Protein AF-A0A3D0I9W6-F1 (afdb_monomer_lite)

Sequence (285 aa):
MENNAANVRLALGDTAGAIALYEHALGLEPSAAVLFNLSHAQGAAIHPDLQEATLIRAQALDAELVGELTELQSGARFGLVVDLPIPVALLRERLAASDAGEAVAADLRAKLAPGRLGQGPLRFPIALGAVAILAVLLAGRGTPTHWCPSCGARRCPRCDGNVGERSTCEACTRLLKRPETADPSLRAARIAELRSREKWRERGARVVGALVPGAAGLLARRPACGLLGAIVLCAALIAAGVGRDAIPDPLAVGAAGRLVLSIAAVVLFLAHAGVSTWALSQRRD

Secondary structure (DSSP, 8-state):
-HHHHHHHHHHTT-HHHHHHHHHHHHHHS--HHHHHHHHHHHHHTT-HHHHHHHHHHHHHH-HHHHHHHHHHHHT-SS--PPPPPPPHHHHHHHHHHSHHHHHHHHHHHHHHSTGGGTTSTTHHHHHHHHHHHHHHHHTTSS---EE-TTT--EE-TTTS---SSTTS-HHHHHHHH-GGGS-HHHHHHHHHHHHHHHHHHHHHHHHHHHHSTTHHHHHTT-HHHHHHHHHHHHHHHHHTTTTTTTS--GGGGHHHHHHHHHHHHHHHHHHHHHHHHHHHHTT--

Radius of gyration: 33.32 Å; chains: 1; bounding box: 74×41×90 Å

Foldseek 3Di:
DLQVVLVVCVVVVVLVSSLVSLVVVCVVPNALLSLQLNLLSCVSVVNPVSSVVSNVVSCVVPVPVSVVVVVVVVPDPDPDRDDDDDPVVVVVVPLVVDPVNVVVQLVVLCVVPNDPQSNDPVSVVVVVVVVVVVCVVCVPVDDDFAAQLQPRDTDDCVPQDPPPDPHHGPVVCCLPVVVVVDDPVVSVVSNVVSVVVNVVVLVVLLVCLLPPQLSLCVVLVNSVLSVVLNVLLVLLCVLQCVPVVPDDHLVVVPPVSNVVSPVSSVVSSVVSNVSSVVSSVSSVD

Structure (mmCIF, N/CA/C/O backbone):
data_AF-A0A3D0I9W6-F1
#
_entry.id   AF-A0A3D0I9W6-F1
#
loop_
_atom_site.group_PDB
_atom_site.id
_atom_site.type_symbol
_atom_site.label_atom_id
_atom_site.label_alt_id
_atom_site.label_comp_id
_atom_site.label_asym_id
_atom_site.label_entity_id
_atom_site.label_seq_id
_atom_site.pdbx_PDB_ins_code
_atom_site.Cartn_x
_atom_site.Cartn_y
_atom_site.Cartn_z
_atom_site.occupancy
_atom_site.B_iso_or_equiv
_atom_site.auth_seq_id
_atom_site.auth_comp_id
_atom_site.auth_asym_id
_atom_site.auth_atom_id
_atom_site.pdbx_PDB_model_num
ATOM 1 N N . MET A 1 1 ? -11.169 -2.079 26.529 1.00 77.38 1 MET A N 1
ATOM 2 C CA . MET A 1 1 ? -11.769 -3.237 25.812 1.00 77.38 1 MET A CA 1
ATOM 3 C C . MET A 1 1 ? -13.046 -3.743 26.462 1.00 77.38 1 MET A C 1
ATOM 5 O O . MET A 1 1 ? -13.856 -4.345 25.770 1.00 77.38 1 MET A O 1
ATOM 9 N N . GLU A 1 2 ? -13.232 -3.518 27.760 1.00 91.50 2 GLU A N 1
ATOM 10 C CA . GLU A 1 2 ? -14.378 -4.050 28.500 1.00 91.50 2 GLU A CA 1
ATOM 11 C C . GLU A 1 2 ? -15.711 -3.446 28.069 1.00 91.50 2 GLU A C 1
ATOM 13 O O . GLU A 1 2 ? -16.679 -4.188 28.013 1.00 91.50 2 GLU A O 1
ATOM 18 N N . ASN A 1 3 ? -15.746 -2.181 27.627 1.00 94.31 3 ASN A N 1
ATOM 19 C CA . ASN A 1 3 ? -16.947 -1.578 27.036 1.00 94.31 3 ASN A CA 1
ATOM 20 C C . ASN A 1 3 ? -17.537 -2.426 25.897 1.00 94.31 3 ASN A C 1
ATOM 22 O O . ASN A 1 3 ? -18.699 -2.799 25.943 1.00 94.31 3 ASN A O 1
ATOM 26 N N . ASN A 1 4 ? -16.735 -2.795 24.894 1.00 94.38 4 ASN A N 1
ATOM 27 C CA . ASN A 1 4 ? -17.265 -3.542 23.746 1.00 94.38 4 ASN A CA 1
ATOM 28 C C . ASN A 1 4 ? -17.614 -4.988 24.142 1.00 94.38 4 ASN A C 1
ATOM 30 O O . ASN A 1 4 ? -18.557 -5.565 23.614 1.00 94.38 4 ASN A O 1
ATOM 34 N N . ALA A 1 5 ? -16.893 -5.574 25.105 1.00 94.56 5 ALA A N 1
ATOM 35 C CA . ALA A 1 5 ? -17.267 -6.871 25.669 1.00 94.56 5 ALA A CA 1
ATOM 36 C C . ALA A 1 5 ? -18.601 -6.799 26.441 1.00 94.56 5 ALA A C 1
ATOM 38 O O . ALA A 1 5 ? -19.410 -7.720 26.348 1.00 94.56 5 ALA A O 1
ATOM 39 N N . ALA A 1 6 ? -18.852 -5.699 27.156 1.00 96.69 6 ALA A N 1
ATOM 40 C CA . ALA A 1 6 ? -20.112 -5.416 27.830 1.00 96.69 6 ALA A CA 1
ATOM 41 C C . ALA A 1 6 ? -21.254 -5.212 26.826 1.00 96.69 6 ALA A C 1
ATOM 43 O O . ALA A 1 6 ? -22.309 -5.815 27.002 1.00 96.69 6 ALA A O 1
ATOM 44 N N . ASN A 1 7 ? -21.015 -4.479 25.728 1.00 95.56 7 ASN A N 1
ATOM 45 C CA . ASN A 1 7 ? -21.974 -4.325 24.626 1.00 95.56 7 ASN A CA 1
ATOM 46 C C . ASN A 1 7 ? -22.428 -5.697 24.095 1.00 95.56 7 ASN A C 1
ATOM 48 O O . ASN A 1 7 ? -23.622 -5.942 23.936 1.00 95.56 7 ASN A O 1
ATOM 52 N N . VAL A 1 8 ? -21.482 -6.623 23.882 1.00 94.31 8 VAL A N 1
ATOM 53 C CA . VAL A 1 8 ? -21.785 -7.998 23.447 1.00 94.31 8 VAL A CA 1
ATOM 54 C C . VAL A 1 8 ? -22.609 -8.752 24.493 1.00 94.31 8 VAL A C 1
ATOM 56 O O . VAL A 1 8 ? -23.585 -9.404 24.134 1.00 94.31 8 VAL A O 1
ATOM 59 N N . ARG A 1 9 ? -22.264 -8.663 25.784 1.00 96.62 9 ARG A N 1
ATOM 60 C CA . ARG A 1 9 ? -23.049 -9.311 26.853 1.00 96.62 9 ARG A CA 1
ATOM 61 C C . ARG A 1 9 ? -24.470 -8.770 26.942 1.00 96.62 9 ARG A C 1
ATOM 63 O O . ARG A 1 9 ? -25.404 -9.560 27.043 1.00 96.62 9 ARG A O 1
ATOM 70 N N . LEU A 1 10 ? -24.632 -7.453 26.833 1.00 95.75 10 LEU A N 1
ATOM 71 C CA . LEU A 1 10 ? -25.940 -6.811 26.830 1.00 95.75 10 LEU A CA 1
ATOM 72 C C . LEU A 1 10 ? -26.782 -7.290 25.641 1.00 95.75 10 LEU A C 1
ATOM 74 O O . LEU A 1 10 ? -27.941 -7.651 25.822 1.00 95.75 10 LEU A O 1
ATOM 78 N N . ALA A 1 11 ? -26.184 -7.380 24.448 1.00 93.44 11 ALA A N 1
ATOM 79 C CA . ALA A 1 11 ? -26.846 -7.907 23.253 1.00 93.44 11 ALA A CA 1
ATOM 80 C C . ALA A 1 11 ? -27.248 -9.389 23.385 1.00 93.44 11 ALA A C 1
ATOM 82 O O . ALA A 1 11 ? -28.236 -9.815 22.789 1.00 93.44 11 ALA A O 1
ATOM 83 N N . LEU A 1 12 ? -26.512 -10.170 24.181 1.00 95.31 12 LEU A N 1
ATOM 84 C CA . LEU A 1 12 ? -26.844 -11.559 24.521 1.00 95.31 12 LEU A CA 1
ATOM 85 C C . LEU A 1 12 ? -27.875 -11.681 25.661 1.00 95.31 12 LEU A C 1
ATOM 87 O O . LEU A 1 12 ? -28.258 -12.797 26.008 1.00 95.31 12 LEU A O 1
ATOM 91 N N . GLY A 1 13 ? -28.321 -10.566 26.246 1.00 94.88 13 GLY A N 1
ATOM 92 C CA . GLY A 1 13 ? -29.265 -10.537 27.366 1.00 94.88 13 GLY A CA 1
ATOM 93 C C . GLY A 1 13 ? -28.637 -10.741 28.751 1.00 94.88 13 GLY A C 1
ATOM 94 O O . GLY A 1 13 ? -29.365 -10.750 29.740 1.00 94.88 13 GLY A O 1
ATOM 95 N N . ASP A 1 14 ? -27.309 -10.863 28.857 1.00 97.12 14 ASP A N 1
ATOM 96 C CA . ASP A 1 14 ? -26.584 -10.890 30.139 1.00 97.12 14 ASP A CA 1
ATOM 97 C C . ASP A 1 14 ? -26.393 -9.456 30.663 1.00 97.12 14 ASP A C 1
ATOM 99 O O . ASP A 1 14 ? -25.295 -8.892 30.641 1.00 97.12 14 ASP A O 1
ATOM 103 N N . THR A 1 15 ? -27.495 -8.835 31.095 1.00 97.06 15 THR A N 1
ATOM 104 C CA . THR A 1 15 ? -27.520 -7.449 31.595 1.00 97.06 15 THR A CA 1
ATOM 105 C C . THR A 1 15 ? -26.632 -7.269 32.826 1.00 97.06 15 THR A C 1
ATOM 107 O O . THR A 1 15 ? -25.876 -6.303 32.896 1.00 97.06 15 THR A O 1
ATOM 110 N N . ALA A 1 16 ? -26.657 -8.218 33.765 1.00 97.81 16 ALA A N 1
ATOM 111 C CA . ALA A 1 16 ? -25.835 -8.176 34.974 1.00 97.81 16 ALA A CA 1
ATOM 112 C C . ALA A 1 16 ? -24.334 -8.240 34.649 1.00 97.81 16 ALA A C 1
ATOM 114 O O . ALA A 1 16 ? -23.551 -7.436 35.160 1.00 97.81 16 ALA A O 1
ATOM 115 N N . GLY A 1 17 ? -23.924 -9.152 33.759 1.00 97.56 17 GLY A N 1
ATOM 116 C CA . GLY A 1 17 ? -22.539 -9.242 33.309 1.00 97.56 17 GLY A CA 1
ATOM 117 C C . GLY A 1 17 ? -22.086 -8.020 32.508 1.00 97.56 17 GLY A C 1
ATOM 118 O O . GLY A 1 17 ? -20.927 -7.621 32.614 1.00 97.56 17 GLY A O 1
ATOM 119 N N . ALA A 1 18 ? -22.984 -7.402 31.736 1.00 97.69 18 ALA A N 1
ATOM 120 C CA . ALA A 1 18 ? -22.700 -6.149 31.045 1.00 97.69 18 ALA A CA 1
ATOM 121 C C . ALA A 1 18 ? -22.473 -4.989 32.028 1.00 97.69 18 ALA A C 1
ATOM 123 O O . ALA A 1 18 ? -21.458 -4.304 31.918 1.00 97.69 18 ALA A O 1
ATOM 124 N N . ILE A 1 19 ? -23.359 -4.812 33.018 1.00 97.81 19 ILE A N 1
ATOM 125 C CA . ILE A 1 19 ? -23.230 -3.784 34.066 1.00 97.81 19 ILE A CA 1
ATOM 126 C C . ILE A 1 19 ? -21.882 -3.917 34.783 1.00 97.81 19 ILE A C 1
ATOM 128 O O . ILE A 1 19 ? -21.130 -2.947 34.832 1.00 97.81 19 ILE A O 1
ATOM 132 N N . ALA A 1 20 ? -21.526 -5.124 35.234 1.00 98.12 20 ALA A N 1
ATOM 133 C CA . ALA A 1 20 ? -20.259 -5.363 35.925 1.00 98.12 20 ALA A CA 1
ATOM 134 C C . ALA A 1 20 ? -19.032 -4.995 35.067 1.00 98.12 20 ALA A C 1
ATOM 136 O O . ALA A 1 20 ? -18.064 -4.422 35.568 1.00 98.12 20 ALA A O 1
ATOM 137 N N . LEU A 1 21 ? -19.062 -5.296 33.762 1.00 97.94 21 LEU A N 1
ATOM 138 C CA . LEU A 1 21 ? -17.979 -4.930 32.846 1.00 97.94 21 LEU A CA 1
ATOM 139 C C . LEU A 1 21 ? -17.911 -3.420 32.580 1.00 97.94 21 LEU A C 1
ATOM 141 O O . LEU A 1 21 ? -16.809 -2.885 32.481 1.00 97.94 21 LEU A O 1
ATOM 145 N N . TYR A 1 22 ? -19.046 -2.725 32.469 1.00 97.94 22 TYR A N 1
ATOM 146 C CA . TYR A 1 22 ? -19.047 -1.265 32.337 1.00 97.94 22 TYR A CA 1
ATOM 147 C C . TYR A 1 22 ? -18.531 -0.581 33.604 1.00 97.94 22 TYR A C 1
ATOM 149 O O . TYR A 1 22 ? -17.722 0.339 33.513 1.00 97.94 22 TYR A O 1
ATOM 157 N N . GLU A 1 23 ? -18.954 -1.035 34.784 1.00 97.94 23 GLU A N 1
ATOM 158 C CA . GLU A 1 23 ? -18.470 -0.516 36.065 1.00 97.94 23 GLU A CA 1
ATOM 159 C C . GLU A 1 23 ? -16.962 -0.724 36.218 1.00 97.94 23 GLU A C 1
ATOM 161 O O . GLU A 1 23 ? -16.249 0.201 36.608 1.00 97.94 23 GLU A O 1
ATOM 166 N N . HIS A 1 24 ? -16.457 -1.903 35.842 1.00 97.62 24 HIS A N 1
ATOM 167 C CA . HIS A 1 24 ? -15.022 -2.163 35.840 1.00 97.62 24 HIS A CA 1
ATOM 168 C C . HIS A 1 24 ? -14.282 -1.254 34.846 1.00 97.62 24 HIS A C 1
ATOM 170 O O . HIS A 1 24 ? -13.279 -0.640 35.213 1.00 97.62 24 HIS A O 1
ATOM 176 N N . ALA A 1 25 ? -14.818 -1.068 33.633 1.00 96.75 25 ALA A N 1
ATOM 177 C CA . ALA A 1 25 ? -14.244 -0.157 32.645 1.00 96.75 25 ALA A CA 1
ATOM 178 C C . ALA A 1 25 ? -14.153 1.286 33.174 1.00 96.75 25 ALA A C 1
ATOM 180 O O . ALA A 1 25 ? -13.132 1.946 32.983 1.00 96.75 25 ALA A O 1
ATOM 181 N N . LEU A 1 26 ? -15.183 1.753 33.888 1.00 97.19 26 LEU A N 1
ATOM 182 C CA . LEU A 1 26 ? -15.206 3.068 34.539 1.00 97.19 26 LEU A CA 1
ATOM 183 C C . LEU A 1 26 ? -14.246 3.176 35.728 1.00 97.19 26 LEU A C 1
ATOM 185 O O . LEU A 1 26 ? -13.808 4.279 36.054 1.00 97.19 26 LEU A O 1
ATOM 189 N N . GLY A 1 27 ? -13.920 2.054 36.374 1.00 97.12 27 GLY A N 1
ATOM 190 C CA . GLY A 1 27 ? -12.878 1.977 37.396 1.00 97.12 27 GLY A CA 1
ATOM 191 C C . GLY A 1 27 ? -11.466 2.151 36.829 1.00 97.12 27 GLY A C 1
ATOM 192 O O . GLY A 1 27 ? -10.577 2.605 37.548 1.00 97.12 27 GLY A O 1
ATOM 193 N N . LEU A 1 28 ? -11.263 1.826 35.548 1.00 95.38 28 LEU A N 1
ATOM 194 C CA . LEU A 1 28 ? -9.994 2.034 34.846 1.00 95.38 28 LEU A CA 1
ATOM 195 C C . LEU A 1 28 ? -9.865 3.465 34.318 1.00 95.38 28 LEU A C 1
ATOM 197 O O . LEU A 1 28 ? -8.838 4.107 34.525 1.00 95.38 28 LEU A O 1
ATOM 201 N N . GLU A 1 29 ? -10.896 3.958 33.630 1.00 95.25 29 GLU A N 1
ATOM 202 C CA . GLU A 1 29 ? -10.906 5.295 33.040 1.00 95.25 29 GLU A CA 1
ATOM 203 C C . GLU A 1 29 ? -12.338 5.859 33.004 1.00 95.25 29 GLU A C 1
ATOM 205 O O . GLU A 1 29 ? -13.230 5.247 32.405 1.00 95.25 29 GLU A O 1
ATOM 210 N N . PRO A 1 30 ? -12.594 7.034 33.609 1.00 97.00 30 PRO A N 1
ATOM 211 C CA . PRO A 1 30 ? -13.881 7.707 33.478 1.00 97.00 30 PRO A CA 1
ATOM 212 C C . PRO A 1 30 ? -14.183 8.053 32.013 1.00 97.00 30 PRO A C 1
ATOM 214 O O . PRO A 1 30 ? -13.386 8.712 31.352 1.00 97.00 30 PRO A O 1
ATOM 217 N N . SER A 1 31 ? -15.352 7.653 31.506 1.00 97.25 31 SER A N 1
ATOM 218 C CA . SER A 1 31 ? -15.751 7.903 30.115 1.00 97.25 31 SER A CA 1
ATOM 219 C C . SER A 1 31 ? -17.252 8.154 29.994 1.00 97.25 31 SER A C 1
ATOM 221 O O . SER A 1 31 ? -18.062 7.359 30.477 1.00 97.25 31 SER A O 1
ATOM 223 N N . ALA A 1 32 ? -17.630 9.243 29.316 1.00 97.56 32 ALA A N 1
ATOM 224 C CA . ALA A 1 32 ? -19.031 9.618 29.128 1.00 97.56 32 ALA A CA 1
ATOM 225 C C . ALA A 1 32 ? -19.774 8.592 28.259 1.00 97.56 32 ALA A C 1
ATOM 227 O O . ALA A 1 32 ? -20.887 8.201 28.595 1.00 97.56 32 ALA A O 1
ATOM 228 N N . ALA A 1 33 ? -19.122 8.066 27.216 1.00 96.81 33 ALA A N 1
ATOM 229 C CA . ALA A 1 33 ? -19.672 7.004 26.372 1.00 96.81 33 ALA A CA 1
ATOM 230 C C . ALA A 1 33 ? -19.926 5.700 27.152 1.00 96.81 33 ALA A C 1
ATOM 232 O O . ALA A 1 33 ? -20.948 5.046 26.956 1.00 96.81 33 ALA A O 1
ATOM 233 N N . VAL A 1 34 ? -19.027 5.331 28.075 1.00 97.62 34 VAL A N 1
ATOM 234 C CA . VAL A 1 34 ? -19.212 4.134 28.915 1.00 97.62 34 VAL A CA 1
ATOM 235 C C . VAL A 1 34 ? -20.336 4.347 29.935 1.00 97.62 34 VAL A C 1
ATOM 237 O O . VAL A 1 34 ? -21.145 3.446 30.132 1.00 97.62 34 VAL A O 1
ATOM 240 N N . LEU A 1 35 ? -20.438 5.536 30.545 1.00 98.00 35 LEU A N 1
ATOM 241 C CA . LEU A 1 35 ? -21.561 5.889 31.427 1.00 98.00 35 LEU A CA 1
ATOM 242 C C . LEU A 1 35 ? -22.899 5.883 30.673 1.00 98.00 35 LEU A C 1
ATOM 244 O O . LEU A 1 35 ? -23.887 5.362 31.185 1.00 98.00 35 LEU A O 1
ATOM 248 N N . PHE A 1 36 ? -22.927 6.400 29.443 1.00 97.44 36 PHE A N 1
ATOM 249 C CA . PHE A 1 36 ? -24.098 6.343 28.570 1.00 97.44 36 PHE A CA 1
ATOM 250 C C . PHE A 1 36 ? -24.538 4.890 28.330 1.00 97.44 36 PHE A C 1
ATOM 252 O O . PHE A 1 36 ? -25.686 4.536 28.607 1.00 97.44 36 PHE A O 1
ATOM 259 N N . ASN A 1 37 ? -23.610 4.012 27.938 1.00 97.38 37 ASN A N 1
ATOM 260 C CA . ASN A 1 37 ? -23.887 2.584 27.752 1.00 97.38 37 ASN A CA 1
ATOM 261 C C . ASN A 1 37 ? -24.350 1.889 29.044 1.00 97.38 37 ASN A C 1
ATOM 263 O O . ASN A 1 37 ? -25.296 1.099 29.016 1.00 97.38 37 ASN A O 1
ATOM 267 N N . LEU A 1 38 ? -23.729 2.207 30.184 1.00 97.69 38 LEU A N 1
ATOM 268 C CA . LEU A 1 38 ? -24.128 1.683 31.490 1.00 97.69 38 LEU A CA 1
ATOM 269 C C . LEU A 1 38 ? -25.562 2.092 31.849 1.00 97.69 38 LEU A C 1
ATOM 271 O O . LEU A 1 38 ? -26.330 1.247 32.305 1.00 97.69 38 LEU A O 1
ATOM 275 N N . SER A 1 39 ? -25.947 3.349 31.599 1.00 97.12 39 SER A N 1
ATOM 276 C CA . SER A 1 39 ? -27.315 3.819 31.852 1.00 97.12 39 SER A CA 1
ATOM 277 C C . SER A 1 39 ? -28.344 3.005 31.055 1.00 97.12 39 SER A C 1
ATOM 279 O O . SER A 1 39 ? -29.378 2.604 31.590 1.00 97.12 39 SER A O 1
ATOM 281 N N . HIS A 1 40 ? -28.023 2.643 29.808 1.00 95.44 40 HIS A N 1
ATOM 282 C CA . HIS A 1 40 ? -28.868 1.766 28.998 1.00 95.44 40 HIS A CA 1
ATOM 283 C C . HIS A 1 40 ? -28.922 0.335 29.527 1.00 95.44 40 HIS A C 1
ATOM 285 O O . HIS A 1 40 ? -30.000 -0.260 29.554 1.00 95.44 40 HIS A O 1
ATOM 291 N N . ALA A 1 41 ? -27.796 -0.214 29.985 1.00 96.56 41 ALA A N 1
ATOM 292 C CA . ALA A 1 41 ? -27.764 -1.541 30.593 1.00 96.56 41 ALA A CA 1
ATOM 293 C C . ALA A 1 41 ? -28.616 -1.602 31.876 1.00 96.56 41 ALA A C 1
ATOM 295 O O . ALA A 1 41 ? -29.354 -2.563 32.088 1.00 96.56 41 ALA A O 1
ATOM 296 N N . GLN A 1 42 ? -28.569 -0.551 32.700 1.00 96.75 42 GLN A N 1
ATOM 297 C CA . GLN A 1 42 ? -29.395 -0.403 33.904 1.00 96.75 42 GLN A CA 1
ATOM 298 C C . GLN A 1 42 ? -30.882 -0.233 33.570 1.00 96.75 42 GLN A C 1
ATOM 300 O O . GLN A 1 42 ? -31.728 -0.836 34.232 1.00 96.75 42 GLN A O 1
ATOM 305 N N . GLY A 1 43 ? -31.209 0.509 32.509 1.00 95.00 43 GLY A N 1
ATOM 306 C CA . GLY A 1 43 ? -32.575 0.597 31.990 1.00 95.00 43 GLY A CA 1
ATOM 307 C C . GLY A 1 43 ? -33.107 -0.759 31.520 1.00 95.00 43 GLY A C 1
ATOM 308 O O . GLY A 1 43 ? -34.225 -1.140 31.862 1.00 95.00 43 GLY A O 1
ATOM 309 N N . ALA A 1 44 ? -32.279 -1.543 30.821 1.00 94.00 44 ALA A N 1
ATOM 310 C CA . ALA A 1 44 ? -32.613 -2.911 30.420 1.00 94.00 44 ALA A CA 1
ATOM 311 C C . ALA A 1 44 ? -32.799 -3.859 31.622 1.00 94.00 44 ALA A C 1
ATOM 313 O O . ALA A 1 44 ? -33.587 -4.800 31.547 1.00 94.00 44 ALA A O 1
ATOM 314 N N . ALA A 1 45 ? -32.112 -3.598 32.737 1.00 96.12 45 ALA A N 1
ATOM 315 C CA . ALA A 1 45 ? -32.283 -4.303 34.007 1.00 96.12 45 ALA A CA 1
ATOM 316 C C . ALA A 1 45 ? -33.449 -3.768 34.871 1.00 96.12 45 ALA A C 1
ATOM 318 O O . ALA A 1 45 ? -33.679 -4.283 35.963 1.00 96.12 45 ALA A O 1
ATOM 319 N N . ILE A 1 46 ? -34.213 -2.778 34.384 1.00 95.62 46 ILE A N 1
ATOM 320 C CA . ILE A 1 46 ? -35.358 -2.165 35.081 1.00 95.62 46 ILE A CA 1
ATOM 321 C C . ILE A 1 46 ? -34.916 -1.492 36.399 1.00 95.62 46 ILE A C 1
ATOM 323 O O . ILE A 1 46 ? -35.557 -1.598 37.445 1.00 95.62 46 ILE A O 1
ATOM 327 N N . HIS A 1 47 ? -33.798 -0.763 36.344 1.00 95.62 47 HIS A N 1
ATOM 328 C CA . HIS A 1 47 ? -33.292 0.078 37.432 1.00 95.62 47 HIS A CA 1
ATOM 329 C C . HIS A 1 47 ? -33.366 1.571 37.050 1.00 95.62 47 HIS A C 1
ATOM 331 O O . HIS A 1 47 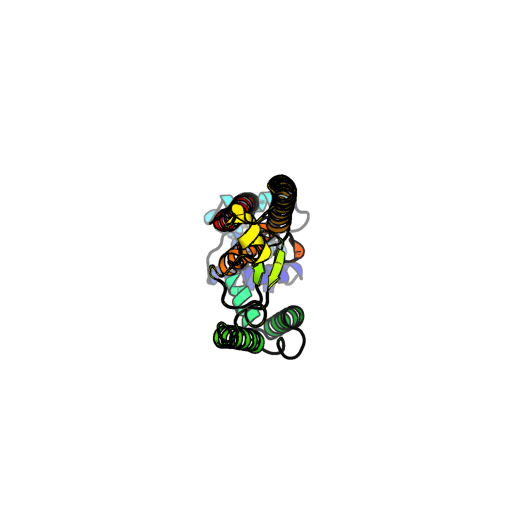? -32.325 2.181 36.792 1.00 95.62 47 HIS A O 1
ATOM 337 N N . PRO A 1 48 ? -34.573 2.174 36.990 1.00 95.00 48 PRO A N 1
ATOM 338 C CA . PRO A 1 48 ? -34.767 3.529 36.461 1.00 95.00 48 PRO A CA 1
ATOM 339 C C . PRO A 1 48 ? -34.011 4.604 37.255 1.00 95.00 48 PRO A C 1
ATOM 341 O O . PRO A 1 48 ? -33.408 5.487 36.651 1.00 95.00 48 PRO A O 1
ATOM 344 N N . ASP A 1 49 ? -33.955 4.483 38.586 1.00 97.44 49 ASP A N 1
ATOM 345 C CA . ASP A 1 49 ? -33.252 5.446 39.446 1.00 97.44 49 ASP A CA 1
ATOM 346 C C . ASP A 1 49 ? -31.741 5.470 39.157 1.00 97.44 49 ASP A C 1
ATOM 348 O O . ASP A 1 49 ? -31.115 6.529 39.086 1.00 97.44 49 ASP A O 1
ATOM 352 N N . LEU A 1 50 ? -31.144 4.286 38.954 1.00 97.38 50 LEU A N 1
ATOM 353 C CA . LEU A 1 50 ? -29.724 4.161 38.619 1.00 97.38 50 LEU A CA 1
ATOM 354 C C . LEU A 1 50 ? -29.448 4.651 37.199 1.00 97.38 50 LEU A C 1
ATOM 356 O O . LEU A 1 50 ? -28.449 5.336 36.983 1.00 97.38 50 LEU A O 1
ATOM 360 N N . GLN A 1 51 ? -30.338 4.335 36.255 1.00 96.69 51 GLN A N 1
ATOM 361 C CA . GLN A 1 51 ? -30.238 4.800 34.876 1.00 96.69 51 GLN A CA 1
ATOM 362 C C . GLN A 1 51 ? -30.197 6.332 34.812 1.00 96.69 51 GLN A C 1
ATOM 364 O O . GLN A 1 51 ? -29.290 6.884 34.188 1.00 96.69 51 GLN A O 1
ATOM 369 N N . GLU A 1 52 ? -31.141 7.018 35.461 1.00 97.12 52 GLU A N 1
ATOM 370 C CA . GLU A 1 52 ? -31.205 8.484 35.464 1.00 97.12 52 GLU A CA 1
ATOM 371 C C . GLU A 1 52 ? -29.954 9.094 36.108 1.00 97.12 52 GLU A C 1
ATOM 373 O O . GLU A 1 52 ? -29.292 9.941 35.503 1.00 97.12 52 GLU A O 1
ATOM 378 N N . ALA A 1 53 ? -29.559 8.603 37.288 1.00 98.12 53 ALA A N 1
ATOM 379 C CA . ALA A 1 53 ? -28.358 9.072 37.975 1.00 98.12 53 ALA A CA 1
ATOM 380 C C . ALA A 1 53 ? -27.082 8.876 37.133 1.00 98.12 53 ALA A C 1
ATOM 382 O O . ALA A 1 53 ? -26.216 9.756 37.079 1.00 98.12 53 ALA A O 1
ATOM 383 N N . THR A 1 54 ? -26.962 7.738 36.447 1.00 98.12 54 THR A N 1
ATOM 384 C CA . THR A 1 54 ? -25.812 7.431 35.589 1.00 98.12 54 THR A CA 1
ATOM 385 C C . THR A 1 54 ? -25.795 8.306 34.338 1.00 98.12 54 THR A C 1
ATOM 387 O O . THR A 1 54 ? -24.727 8.783 33.951 1.00 98.12 54 THR A O 1
ATOM 390 N N . LEU A 1 55 ? -26.955 8.582 33.737 1.00 97.62 55 LEU A N 1
ATOM 391 C CA . LEU A 1 55 ? -27.059 9.463 32.574 1.00 97.62 55 LEU A CA 1
ATOM 392 C C . LEU A 1 55 ? -26.708 10.914 32.930 1.00 97.62 55 LEU A C 1
ATOM 394 O O . LEU A 1 55 ? -25.943 11.546 32.204 1.00 97.62 55 LEU A O 1
ATOM 398 N N . ILE A 1 56 ? -27.169 11.414 34.082 1.00 98.38 56 ILE A N 1
ATOM 399 C CA . ILE A 1 56 ? -26.765 12.730 34.609 1.00 98.38 56 ILE A CA 1
ATOM 400 C C . ILE A 1 56 ? -25.242 12.786 34.777 1.00 98.38 56 ILE A C 1
ATOM 402 O O . ILE A 1 56 ? -24.600 13.763 34.393 1.00 98.38 56 ILE A O 1
ATOM 406 N N . ARG A 1 57 ? -24.634 11.717 35.305 1.00 98.31 57 ARG A N 1
ATOM 407 C CA . ARG A 1 57 ? -23.176 11.626 35.451 1.00 98.31 57 ARG A CA 1
ATOM 408 C C . ARG A 1 57 ? -22.454 11.595 34.100 1.00 98.31 57 ARG A C 1
ATOM 410 O O . ARG A 1 57 ? -21.378 12.178 33.992 1.00 98.31 57 ARG A O 1
ATOM 417 N N . ALA A 1 58 ? -23.027 10.947 33.084 1.00 98.06 58 ALA A N 1
ATOM 418 C CA . ALA A 1 58 ? -22.493 10.958 31.722 1.00 98.06 58 ALA A CA 1
ATOM 419 C C . ALA A 1 58 ? -22.499 12.380 31.140 1.00 98.06 58 ALA A C 1
ATOM 421 O O . ALA A 1 58 ? -21.471 12.849 30.660 1.00 98.06 58 ALA A O 1
ATOM 422 N N . GLN A 1 59 ? -23.628 13.086 31.258 1.00 98.25 59 GLN A N 1
ATOM 423 C CA . GLN A 1 59 ? -23.789 14.465 30.784 1.00 98.25 59 GLN A CA 1
ATOM 424 C C . GLN A 1 59 ? -22.864 15.444 31.513 1.00 98.25 59 GLN A C 1
ATOM 426 O O . GLN A 1 59 ? -22.326 16.360 30.900 1.00 98.25 59 GLN A O 1
ATOM 431 N N . ALA A 1 60 ? -22.646 15.247 32.815 1.00 98.31 60 ALA A N 1
ATOM 432 C CA . ALA A 1 60 ? -21.713 16.064 33.586 1.00 98.31 60 ALA A CA 1
ATOM 433 C C . ALA A 1 60 ? -20.255 15.908 33.117 1.00 98.31 60 ALA A C 1
ATOM 435 O O . ALA A 1 60 ? -19.455 16.821 33.317 1.00 98.31 60 ALA A O 1
ATOM 436 N N . LEU A 1 61 ? -19.907 14.761 32.524 1.00 98.19 61 LEU A N 1
ATOM 437 C CA . LEU A 1 61 ? -18.574 14.503 31.987 1.00 98.19 61 LEU A CA 1
ATOM 438 C C . LEU A 1 61 ? -18.423 15.038 30.555 1.00 98.19 61 LEU A C 1
ATOM 440 O O . LEU A 1 61 ? -17.400 15.646 30.256 1.00 98.19 61 LEU A O 1
ATOM 444 N N . ASP A 1 62 ? -19.426 14.824 29.697 1.00 98.19 62 ASP A N 1
ATOM 445 C CA . ASP A 1 62 ? -19.461 15.335 28.320 1.00 98.19 62 ASP A CA 1
ATOM 446 C C . ASP A 1 62 ? -20.910 15.424 27.797 1.00 98.19 62 ASP A C 1
ATOM 448 O O . ASP A 1 62 ? -21.484 14.454 27.292 1.00 98.19 62 ASP A O 1
ATOM 452 N N . ALA A 1 63 ? -21.534 16.593 27.958 1.00 98.00 63 ALA A N 1
ATOM 453 C CA . ALA A 1 63 ? -22.924 16.814 27.564 1.00 98.00 63 ALA A CA 1
ATOM 454 C C . ALA A 1 63 ? -23.124 16.818 26.040 1.00 98.00 63 ALA A C 1
ATOM 456 O O . ALA A 1 63 ? -24.179 16.390 25.572 1.00 98.00 63 ALA A O 1
ATOM 457 N N . GLU A 1 64 ? -22.131 17.294 25.283 1.00 97.88 64 GLU A N 1
ATOM 458 C CA . GLU A 1 64 ? -22.193 17.376 23.820 1.00 97.88 64 GLU A CA 1
ATOM 459 C C . GLU A 1 64 ? -22.207 15.968 23.223 1.00 97.88 64 GLU A C 1
ATOM 461 O O . GLU A 1 64 ? -23.151 15.615 22.515 1.00 97.88 64 GLU A O 1
ATOM 466 N N . LEU A 1 65 ? -21.253 15.118 23.624 1.00 96.12 65 LEU A N 1
ATOM 467 C CA . LEU A 1 65 ? -21.200 13.725 23.185 1.00 96.12 65 LEU A CA 1
ATOM 468 C C . LEU A 1 65 ? -22.479 12.958 23.546 1.00 96.12 65 LEU A C 1
ATOM 470 O O . LEU A 1 65 ? -23.027 12.242 22.713 1.00 96.12 65 LEU A O 1
ATOM 474 N N . VAL A 1 66 ? -22.985 13.092 24.778 1.00 96.75 66 VAL A N 1
ATOM 475 C CA . VAL A 1 66 ? -24.231 12.410 25.182 1.00 96.75 66 VAL A CA 1
ATOM 476 C C . VAL A 1 66 ? -25.426 12.891 24.352 1.00 96.75 66 VAL A C 1
ATOM 478 O O . VAL A 1 66 ? -26.290 12.080 24.008 1.00 96.75 66 VAL A O 1
ATOM 481 N N . GLY A 1 67 ? -25.469 14.178 23.997 1.00 95.44 67 GLY A N 1
ATOM 482 C CA . GLY A 1 67 ? -26.458 14.736 23.076 1.00 95.44 67 GLY A CA 1
ATOM 483 C C . GLY A 1 67 ? -26.411 14.055 21.708 1.00 95.44 67 GLY A C 1
ATOM 484 O O . GLY A 1 67 ? -27.418 13.494 21.276 1.00 95.44 67 GLY A O 1
ATOM 485 N N . GLU A 1 68 ? -25.232 14.008 21.081 1.00 94.25 68 GLU A N 1
ATOM 486 C CA . GLU A 1 68 ? -25.027 13.343 19.784 1.00 94.25 68 GLU A CA 1
ATOM 487 C C . GLU A 1 68 ? -25.445 11.863 19.818 1.00 94.25 68 GLU A C 1
ATOM 489 O O . GLU A 1 68 ? -26.146 11.374 18.929 1.00 94.25 68 GLU A O 1
ATOM 494 N N . LEU A 1 69 ? -25.060 11.137 20.872 1.00 93.50 69 LEU A N 1
ATOM 495 C CA . LEU A 1 69 ? -25.408 9.723 21.038 1.00 93.50 69 LEU A CA 1
ATOM 496 C C . LEU A 1 69 ? -26.916 9.505 21.217 1.00 93.50 69 LEU A C 1
ATOM 498 O O . LEU A 1 69 ? -27.474 8.545 20.679 1.00 93.50 69 LEU A O 1
ATOM 502 N N . THR A 1 70 ? -27.588 10.408 21.932 1.00 93.06 70 THR A N 1
ATOM 503 C CA . THR A 1 70 ? -29.045 10.370 22.125 1.00 93.06 70 THR A CA 1
ATOM 504 C C . THR A 1 70 ? -29.787 10.642 20.812 1.00 93.06 70 THR A C 1
ATOM 506 O O . THR A 1 70 ? -30.769 9.962 20.494 1.00 93.06 70 THR A O 1
ATOM 509 N N . GLU A 1 71 ? -29.307 11.589 20.003 1.00 92.06 71 GLU A N 1
ATOM 510 C CA . GLU A 1 71 ? -29.858 11.858 18.669 1.00 92.06 71 GLU A CA 1
ATOM 511 C C . GLU A 1 71 ? -29.714 10.642 17.745 1.00 92.06 71 GLU A C 1
ATOM 513 O O . GLU A 1 71 ? -30.685 10.229 17.104 1.00 92.06 71 GLU A O 1
ATOM 518 N N . LEU A 1 72 ? -28.536 10.007 17.733 1.00 88.50 72 LEU A N 1
ATOM 519 C CA . LEU A 1 72 ? -28.293 8.778 16.971 1.00 88.50 72 LEU A CA 1
ATOM 520 C C . LEU A 1 72 ? -29.219 7.635 17.411 1.00 88.50 72 LEU A C 1
ATOM 522 O O . LEU A 1 72 ? -29.738 6.895 16.571 1.00 88.50 72 LEU A O 1
ATOM 526 N N . GLN A 1 73 ? -29.466 7.503 18.716 1.00 87.31 73 GLN A N 1
ATOM 527 C CA . GLN A 1 73 ? -30.360 6.482 19.256 1.00 87.31 73 GLN A CA 1
ATOM 528 C C . GLN A 1 73 ? -31.828 6.731 18.897 1.00 87.31 73 GLN A C 1
ATOM 530 O O . GLN A 1 73 ? -32.553 5.777 18.628 1.00 87.31 73 GLN A O 1
ATOM 535 N N . SER A 1 74 ? -32.262 7.990 18.834 1.00 81.69 74 SER A N 1
ATOM 536 C CA . SER A 1 74 ? -33.647 8.356 18.504 1.00 81.69 74 SER A CA 1
ATOM 537 C C . SER A 1 74 ? -34.087 7.835 17.124 1.00 81.69 74 SER A C 1
ATOM 539 O O . SER A 1 74 ? -35.274 7.602 16.892 1.00 81.69 74 SER A O 1
ATOM 541 N N . GLY A 1 75 ? -33.136 7.608 16.209 1.00 78.31 75 GLY A N 1
ATOM 542 C CA . GLY A 1 75 ? -33.376 6.984 14.903 1.00 78.31 75 GLY A CA 1
ATOM 543 C C . GLY A 1 75 ? -33.301 5.450 14.888 1.00 78.31 75 GLY A C 1
ATOM 544 O O . GLY A 1 75 ? -33.733 4.825 13.915 1.00 78.31 75 GLY A O 1
ATOM 545 N N . ALA A 1 76 ? -32.767 4.819 15.935 1.00 75.56 76 ALA A N 1
ATOM 546 C CA . ALA A 1 76 ? -32.563 3.377 16.012 1.00 75.56 76 ALA A CA 1
ATOM 547 C C . ALA A 1 76 ? -33.742 2.680 16.714 1.00 75.56 76 ALA A C 1
ATOM 549 O O . ALA A 1 76 ? -34.169 3.057 17.799 1.00 75.56 76 ALA A O 1
ATOM 550 N N . ARG A 1 77 ? -34.266 1.599 16.118 1.00 61.66 77 ARG A N 1
ATOM 551 C CA . ARG A 1 77 ? -35.377 0.813 16.703 1.00 61.66 77 ARG A CA 1
ATOM 552 C C . ARG A 1 77 ? -34.974 -0.065 17.897 1.00 61.66 77 ARG A C 1
ATOM 554 O O . ARG A 1 77 ? -35.847 -0.659 18.520 1.00 61.66 77 ARG A O 1
ATOM 561 N N . PHE A 1 78 ? -33.683 -0.165 18.201 1.00 59.69 78 PHE A N 1
ATOM 562 C CA . PHE A 1 78 ? -33.146 -0.994 19.279 1.00 59.69 78 PHE A CA 1
ATOM 563 C C . PHE A 1 78 ? -32.117 -0.192 20.073 1.00 59.69 78 PHE A C 1
ATOM 565 O O . PHE A 1 78 ? -31.388 0.600 19.478 1.00 59.69 78 PHE A O 1
ATOM 572 N N . GLY A 1 79 ? -32.084 -0.402 21.396 1.00 66.44 79 GLY A N 1
ATOM 573 C CA . GLY A 1 79 ? -31.198 0.291 22.334 1.00 66.44 79 GLY A CA 1
ATOM 574 C C . GLY A 1 79 ? -29.747 0.241 21.869 1.00 66.44 79 GLY A C 1
ATOM 575 O O . GLY A 1 79 ? -29.078 -0.782 21.996 1.00 66.44 79 GLY A O 1
ATOM 576 N N . LEU A 1 80 ? -29.299 1.341 21.269 1.00 79.44 80 LEU A N 1
ATOM 577 C CA . LEU A 1 80 ? -27.966 1.457 20.708 1.00 79.44 80 LEU A CA 1
ATOM 578 C C . LEU A 1 80 ? -26.980 1.720 21.846 1.00 79.44 80 LEU A C 1
ATOM 580 O O . LEU A 1 80 ? -27.050 2.762 22.494 1.00 79.44 80 LEU A O 1
ATOM 584 N N . VAL A 1 81 ? -26.081 0.768 22.075 1.00 91.75 81 VAL A N 1
ATOM 585 C CA . VAL A 1 81 ? -24.840 1.000 22.816 1.00 91.75 81 VAL A CA 1
ATOM 586 C C . VAL A 1 81 ? -23.734 1.373 21.840 1.00 91.75 81 VAL A C 1
ATOM 588 O O . VAL A 1 81 ? -23.731 0.951 20.684 1.00 91.75 81 VAL A O 1
ATOM 591 N N . VAL A 1 82 ? -22.796 2.183 22.308 1.00 92.12 82 VAL A N 1
ATOM 592 C CA . VAL A 1 82 ? -21.707 2.726 21.500 1.00 92.12 82 VAL A CA 1
ATOM 593 C C . VAL A 1 82 ? -20.481 1.838 21.624 1.00 92.12 82 VAL A C 1
ATOM 595 O O . VAL A 1 82 ? -20.004 1.566 22.732 1.00 92.12 82 VAL A O 1
ATOM 598 N N . ASP A 1 83 ? -19.942 1.403 20.491 1.00 91.69 83 ASP A N 1
ATOM 599 C CA . ASP A 1 83 ? -18.646 0.738 20.448 1.00 91.69 83 ASP A CA 1
ATOM 600 C C . ASP A 1 83 ? -17.523 1.770 20.543 1.00 91.69 83 ASP A C 1
ATOM 602 O O . ASP A 1 83 ? -17.457 2.728 19.774 1.00 91.69 83 ASP A O 1
ATOM 606 N N . LEU A 1 84 ? -16.597 1.550 21.475 1.00 88.38 84 LEU A N 1
ATOM 607 C CA . LEU A 1 84 ? -15.378 2.341 21.550 1.00 88.38 84 LEU A CA 1
ATOM 608 C C . LEU A 1 84 ? -14.358 1.813 20.536 1.00 88.38 84 LEU A C 1
ATOM 610 O O . LEU A 1 84 ? -14.210 0.591 20.394 1.00 88.38 84 LEU A O 1
ATOM 614 N N . PRO A 1 85 ? -13.611 2.696 19.849 1.00 86.12 85 PRO A N 1
ATOM 615 C CA . PRO A 1 85 ? -12.597 2.268 18.900 1.00 86.12 85 PRO A CA 1
ATOM 616 C C . PRO A 1 85 ? -11.546 1.417 19.616 1.00 86.12 85 PRO A C 1
ATOM 618 O O . PRO A 1 85 ? -10.971 1.815 20.629 1.00 86.12 85 PRO A O 1
ATOM 621 N N . ILE A 1 86 ? -11.283 0.223 19.086 1.00 84.94 86 ILE A N 1
ATOM 622 C CA . ILE A 1 86 ? -10.217 -0.632 19.608 1.00 84.94 86 ILE A CA 1
ATOM 623 C C . ILE A 1 86 ? -8.889 -0.097 19.058 1.00 84.94 86 ILE A C 1
ATOM 625 O O . ILE A 1 86 ? -8.734 -0.035 17.834 1.00 84.94 86 ILE A O 1
ATOM 629 N N . PRO A 1 87 ? -7.909 0.259 19.911 1.00 83.12 87 PRO A N 1
ATOM 630 C CA . PRO A 1 87 ? -6.622 0.741 19.434 1.00 83.12 87 PRO A CA 1
ATOM 631 C C . PRO A 1 87 ? -5.970 -0.283 18.500 1.00 83.12 87 PRO A C 1
ATOM 633 O O . PRO A 1 87 ? -5.707 -1.425 18.885 1.00 83.12 87 PRO A O 1
ATOM 636 N N . VAL A 1 88 ? -5.667 0.136 17.269 1.00 82.25 88 VAL A N 1
ATOM 637 C CA . VAL A 1 88 ? -5.072 -0.738 16.241 1.00 82.25 88 VAL A CA 1
ATOM 638 C C . VAL A 1 88 ? -3.736 -1.326 16.705 1.00 82.25 88 VAL A C 1
ATOM 640 O O . VAL A 1 88 ? -3.398 -2.450 16.339 1.00 82.25 88 VAL A O 1
ATOM 643 N N . ALA A 1 89 ? -2.984 -0.596 17.533 1.00 82.19 89 ALA A N 1
ATOM 644 C CA . ALA A 1 89 ? -1.746 -1.087 18.135 1.00 82.19 89 ALA A CA 1
ATOM 645 C C . ALA A 1 89 ? -1.985 -2.349 18.978 1.00 82.19 89 ALA A C 1
ATOM 647 O O . ALA A 1 89 ? -1.304 -3.352 18.786 1.00 82.19 89 ALA A O 1
ATOM 648 N N . LEU A 1 90 ? -3.024 -2.342 19.814 1.00 83.75 90 LEU A N 1
ATOM 649 C CA . LEU A 1 90 ? -3.368 -3.475 20.665 1.00 83.75 90 LEU A CA 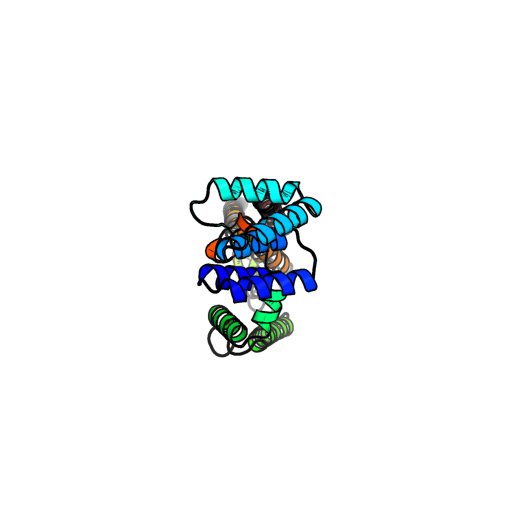1
ATOM 650 C C . LEU A 1 90 ? -3.872 -4.676 19.849 1.00 83.75 90 LEU A C 1
ATOM 652 O O . LEU A 1 90 ? -3.527 -5.818 20.149 1.00 83.75 90 LEU A O 1
ATOM 656 N N . LEU A 1 91 ? -4.639 -4.430 18.779 1.00 82.81 91 LEU A N 1
ATOM 657 C CA . LEU A 1 91 ? -5.015 -5.482 17.826 1.00 82.81 91 LEU A CA 1
ATOM 658 C C . LEU A 1 91 ? -3.782 -6.096 17.159 1.00 82.81 91 LEU A C 1
ATOM 660 O O . LEU A 1 91 ? -3.696 -7.314 17.039 1.00 82.81 91 LEU A O 1
ATOM 664 N N . ARG A 1 92 ? -2.818 -5.266 16.751 1.00 81.94 92 ARG A N 1
ATOM 665 C CA . ARG A 1 92 ? -1.576 -5.717 16.119 1.00 81.94 92 ARG A CA 1
ATOM 666 C C . ARG A 1 92 ? -0.730 -6.556 17.066 1.00 81.94 92 ARG A C 1
ATOM 668 O O . ARG A 1 92 ? -0.253 -7.603 16.651 1.00 81.94 92 ARG A O 1
ATOM 675 N N . GLU A 1 93 ? -0.561 -6.115 18.307 1.00 86.25 93 GLU A N 1
ATOM 676 C CA . GLU A 1 93 ? 0.187 -6.849 19.331 1.00 86.25 93 GLU A CA 1
ATOM 677 C C . GLU A 1 93 ? -0.462 -8.195 19.633 1.00 86.25 93 GLU A C 1
ATOM 679 O O . GLU A 1 93 ? 0.214 -9.220 19.615 1.00 86.25 93 GLU A O 1
ATOM 684 N N . ARG A 1 94 ? -1.786 -8.220 19.827 1.00 85.81 94 ARG A N 1
ATOM 685 C CA . ARG A 1 94 ? -2.515 -9.473 20.053 1.00 85.81 94 ARG A CA 1
ATOM 686 C C . ARG A 1 94 ? -2.451 -10.405 18.862 1.00 85.81 94 ARG A C 1
ATOM 688 O O . ARG A 1 94 ? -2.236 -11.595 19.053 1.00 85.81 94 ARG A O 1
ATOM 695 N N . LEU A 1 95 ? -2.619 -9.878 17.650 1.00 84.44 95 LEU A N 1
ATOM 696 C CA . LEU A 1 95 ? -2.511 -10.683 16.444 1.00 84.44 95 LEU A CA 1
ATOM 697 C C . LEU A 1 95 ? -1.098 -11.268 16.349 1.00 84.44 95 LEU A C 1
ATOM 699 O O . LEU A 1 95 ? -0.966 -12.481 16.265 1.00 84.44 95 LEU A O 1
ATOM 703 N N . ALA A 1 96 ? -0.058 -10.442 16.481 1.00 84.25 96 ALA A N 1
ATOM 704 C CA . ALA A 1 96 ? 1.337 -10.876 16.432 1.00 84.25 96 ALA A CA 1
ATOM 705 C C . ALA A 1 96 ? 1.711 -11.896 17.522 1.00 84.25 96 ALA A C 1
ATOM 707 O O . ALA A 1 96 ? 2.549 -12.757 17.276 1.00 84.25 96 ALA A O 1
ATOM 708 N N . ALA A 1 97 ? 1.100 -11.811 18.706 1.00 88.38 97 ALA A N 1
ATOM 709 C CA . ALA A 1 97 ? 1.329 -12.743 19.809 1.00 88.38 97 ALA A CA 1
ATOM 710 C C . ALA A 1 97 ? 0.466 -14.018 19.740 1.00 88.38 97 ALA A C 1
ATOM 712 O O . ALA A 1 97 ? 0.667 -14.928 20.540 1.00 88.38 97 ALA A O 1
ATOM 713 N N . SER A 1 98 ? -0.511 -14.085 18.832 1.00 91.12 98 SER A N 1
ATOM 714 C CA . SER A 1 98 ? -1.463 -15.198 18.742 1.00 91.12 98 SER A CA 1
ATOM 715 C C . SER A 1 98 ? -1.082 -16.218 17.669 1.00 91.12 98 SER A C 1
ATOM 717 O O . SER A 1 98 ? -0.611 -15.853 16.590 1.00 91.12 98 SER A O 1
ATOM 719 N N . ASP A 1 99 ? -1.421 -17.488 17.905 1.00 90.38 99 ASP A N 1
ATOM 720 C CA . ASP A 1 99 ? -1.309 -18.554 16.896 1.00 90.38 99 ASP A CA 1
ATOM 721 C C . ASP A 1 99 ? -2.120 -18.234 15.631 1.00 90.38 99 ASP A C 1
ATOM 723 O O . ASP A 1 99 ? -1.711 -18.547 14.512 1.00 90.38 99 ASP A O 1
ATOM 727 N N . ALA A 1 100 ? -3.257 -17.549 15.795 1.00 86.69 100 ALA A N 1
ATOM 728 C CA . ALA A 1 100 ? -4.080 -17.081 14.686 1.00 86.69 100 ALA A CA 1
ATOM 729 C C . ALA A 1 100 ? -3.326 -16.077 13.801 1.00 86.69 100 ALA A C 1
ATOM 731 O O . ALA A 1 100 ? -3.403 -16.152 12.574 1.00 86.69 100 ALA A O 1
ATOM 732 N N . GLY A 1 101 ? -2.565 -15.157 14.397 1.00 85.19 101 GLY A N 1
ATOM 733 C CA . GLY A 1 101 ? -1.754 -14.217 13.633 1.00 85.19 101 GLY A CA 1
ATOM 734 C C . GLY A 1 101 ? -0.577 -14.878 12.936 1.00 85.19 101 GLY A C 1
ATOM 735 O O . GLY A 1 101 ? -0.300 -14.527 11.791 1.00 85.19 101 GLY A O 1
ATOM 736 N N . GLU A 1 102 ? 0.063 -15.872 13.555 1.00 87.00 102 GLU A N 1
ATOM 737 C CA . GLU A 1 102 ? 1.104 -16.653 12.879 1.00 87.00 102 GLU A CA 1
ATOM 738 C C . GLU A 1 102 ? 0.529 -17.448 11.698 1.00 87.00 102 GLU A C 1
ATOM 740 O O . GLU A 1 102 ? 1.141 -17.481 10.630 1.00 87.00 102 GLU A O 1
ATOM 745 N N . ALA A 1 103 ? -0.680 -18.007 11.826 1.00 87.62 103 ALA A N 1
ATOM 746 C CA . ALA A 1 103 ? -1.370 -18.675 10.722 1.00 87.62 103 ALA A CA 1
ATOM 747 C C . ALA A 1 103 ? -1.678 -17.713 9.559 1.00 87.62 103 ALA A C 1
ATOM 749 O O . ALA A 1 103 ? -1.403 -18.032 8.400 1.00 87.62 103 ALA A O 1
ATOM 750 N N . VAL A 1 104 ? -2.179 -16.507 9.856 1.00 86.06 104 VAL A N 1
ATOM 751 C CA . VAL A 1 104 ? -2.416 -15.457 8.846 1.00 86.06 104 VAL A CA 1
ATOM 752 C C . VAL A 1 104 ? -1.102 -15.017 8.194 1.00 86.06 104 VAL A C 1
ATOM 754 O O . VAL A 1 104 ? -1.018 -14.896 6.970 1.00 86.06 104 VAL A O 1
ATOM 757 N N . ALA A 1 105 ? -0.048 -14.816 8.987 1.00 85.25 105 ALA A N 1
ATOM 758 C CA . ALA A 1 105 ? 1.271 -14.454 8.480 1.00 85.25 105 ALA A CA 1
ATOM 759 C C . ALA A 1 105 ? 1.861 -15.561 7.593 1.00 85.25 105 ALA A C 1
ATOM 761 O O . ALA A 1 105 ? 2.502 -15.262 6.584 1.00 85.25 105 ALA A O 1
ATOM 762 N N . ALA A 1 106 ? 1.649 -16.829 7.947 1.00 87.50 106 ALA A N 1
ATOM 763 C CA . ALA A 1 106 ? 2.083 -17.978 7.164 1.00 87.50 106 ALA A CA 1
ATOM 764 C C . ALA A 1 106 ? 1.346 -18.073 5.820 1.00 87.50 106 ALA A C 1
ATOM 766 O O . ALA A 1 106 ? 2.004 -18.278 4.799 1.00 87.50 106 ALA A O 1
ATOM 767 N N . ASP A 1 107 ? 0.028 -17.855 5.789 1.00 89.19 107 ASP A N 1
ATOM 768 C CA . ASP A 1 107 ? -0.758 -17.825 4.546 1.00 89.19 107 ASP A CA 1
ATOM 769 C C . ASP A 1 107 ? -0.299 -16.695 3.607 1.00 89.19 107 ASP A C 1
ATOM 771 O O . ASP A 1 107 ? -0.015 -16.921 2.426 1.00 89.19 107 ASP A O 1
ATOM 775 N N . LEU A 1 108 ? -0.115 -15.482 4.140 1.00 87.44 108 LEU A N 1
ATOM 776 C CA . LEU A 1 108 ? 0.403 -14.347 3.368 1.00 87.44 108 LEU A CA 1
ATOM 777 C C . LEU A 1 108 ? 1.811 -14.618 2.820 1.00 87.44 108 LEU A C 1
ATOM 779 O O . LEU A 1 108 ? 2.089 -14.350 1.646 1.00 87.44 108 LEU A O 1
ATOM 783 N N . ARG A 1 109 ? 2.700 -15.196 3.638 1.00 88.69 109 ARG A N 1
ATOM 784 C CA . ARG A 1 109 ? 4.042 -15.605 3.199 1.00 88.69 109 ARG A CA 1
ATOM 785 C C . ARG A 1 109 ? 3.989 -16.675 2.117 1.00 88.69 109 ARG A C 1
ATOM 787 O O . ARG A 1 109 ? 4.773 -16.599 1.176 1.00 88.69 109 ARG A O 1
ATOM 794 N N . ALA A 1 110 ? 3.084 -17.645 2.219 1.00 87.88 110 ALA A N 1
ATOM 795 C CA . ALA A 1 110 ? 2.931 -18.698 1.221 1.00 87.88 110 ALA A CA 1
ATOM 796 C C . ALA A 1 110 ? 2.469 -18.144 -0.136 1.00 87.88 110 ALA A C 1
ATOM 798 O O . ALA A 1 110 ? 2.940 -18.610 -1.174 1.00 87.88 110 ALA A O 1
ATOM 799 N N . LYS A 1 111 ? 1.612 -17.115 -0.134 1.00 89.75 111 LYS A N 1
ATOM 800 C CA . LYS A 1 111 ? 1.160 -16.418 -1.350 1.00 89.75 111 LYS A CA 1
ATOM 801 C C . LYS A 1 111 ? 2.268 -15.587 -2.002 1.00 89.75 111 LYS A C 1
ATOM 803 O O . LYS A 1 111 ? 2.405 -15.604 -3.221 1.00 89.75 111 LYS A O 1
ATOM 808 N N . LEU A 1 112 ? 3.070 -14.877 -1.204 1.00 85.81 112 LEU A N 1
ATOM 809 C CA . LEU A 1 112 ? 4.167 -14.035 -1.705 1.00 85.81 112 LEU A CA 1
ATOM 810 C C . LEU A 1 112 ? 5.406 -14.841 -2.120 1.00 85.81 112 LEU A C 1
ATOM 812 O O . LEU A 1 112 ? 6.097 -14.480 -3.071 1.00 85.81 112 LEU A O 1
ATOM 816 N N . ALA A 1 113 ? 5.704 -15.918 -1.397 1.00 90.94 113 ALA A N 1
ATOM 817 C CA . ALA A 1 113 ? 6.908 -16.719 -1.553 1.00 90.94 113 ALA A CA 1
ATOM 818 C C . ALA A 1 113 ? 6.558 -18.219 -1.494 1.00 90.94 113 ALA A C 1
ATOM 820 O O . ALA A 1 113 ? 6.785 -18.871 -0.469 1.00 90.94 113 ALA A O 1
ATOM 821 N N . PRO A 1 114 ? 6.009 -18.795 -2.578 1.00 89.38 114 PRO A N 1
ATOM 822 C CA . PRO A 1 114 ? 5.564 -20.182 -2.573 1.00 89.38 114 PRO A CA 1
ATOM 823 C C . PRO A 1 114 ? 6.711 -21.169 -2.302 1.00 89.38 114 PRO A C 1
ATOM 825 O O . PRO A 1 114 ? 7.881 -20.938 -2.623 1.00 89.38 114 PRO A O 1
ATOM 828 N N . GLY A 1 115 ? 6.367 -22.310 -1.703 1.00 92.12 115 GLY A N 1
ATOM 829 C CA . GLY A 1 115 ? 7.309 -23.387 -1.395 1.00 92.12 115 GLY A CA 1
ATOM 830 C C . GLY A 1 115 ? 8.159 -23.128 -0.145 1.00 92.12 115 GLY A C 1
ATOM 831 O O . GLY A 1 115 ? 7.680 -22.626 0.869 1.00 92.12 115 GLY A O 1
ATOM 832 N N . ARG A 1 116 ? 9.445 -23.512 -0.189 1.00 92.44 116 ARG A N 1
ATOM 833 C CA . ARG A 1 116 ? 10.346 -23.471 0.984 1.00 92.44 116 ARG A CA 1
ATOM 834 C C . ARG A 1 116 ? 10.643 -22.056 1.494 1.00 92.44 116 ARG A C 1
ATOM 836 O O . ARG A 1 116 ? 11.052 -21.923 2.649 1.00 92.44 116 ARG A O 1
ATOM 843 N N . LEU A 1 117 ? 10.452 -21.035 0.654 1.00 90.12 117 LEU A N 1
ATOM 844 C CA . LEU A 1 117 ? 10.730 -19.633 0.977 1.00 90.12 117 LEU A CA 1
ATOM 845 C C . LEU A 1 117 ? 9.686 -19.029 1.930 1.00 90.12 117 LEU A C 1
ATOM 847 O O . LEU A 1 117 ? 10.066 -18.270 2.816 1.00 90.12 117 LEU A O 1
ATOM 851 N N . GLY A 1 118 ? 8.409 -19.402 1.802 1.00 89.31 118 GLY A N 1
ATOM 852 C CA . GLY A 1 118 ? 7.314 -18.895 2.642 1.00 89.31 118 GLY A CA 1
ATOM 853 C C . GLY A 1 118 ? 7.160 -19.608 3.988 1.00 89.31 118 GLY A C 1
ATOM 854 O O . GLY A 1 118 ? 6.527 -19.083 4.902 1.00 89.31 118 GLY A O 1
ATOM 855 N N . GLN A 1 119 ? 7.791 -20.774 4.153 1.00 88.38 119 GLN A N 1
ATOM 856 C CA . GLN A 1 119 ? 7.707 -21.601 5.367 1.00 88.38 119 GLN A CA 1
ATOM 857 C C . GLN A 1 119 ? 8.309 -20.960 6.627 1.00 88.38 119 GLN A C 1
ATOM 859 O O . GLN A 1 119 ? 8.127 -21.494 7.714 1.00 88.38 119 GLN A O 1
ATOM 864 N N . GLY A 1 120 ? 9.046 -19.854 6.517 1.00 88.94 120 GLY A N 1
ATOM 865 C CA . GLY A 1 120 ? 9.590 -19.179 7.691 1.00 88.94 120 GLY A CA 1
ATOM 866 C C . GLY A 1 120 ? 9.780 -17.683 7.470 1.00 88.94 120 GLY A C 1
ATOM 867 O O . GLY A 1 120 ? 10.057 -17.272 6.340 1.00 88.94 120 GLY A O 1
ATOM 868 N N . PRO A 1 121 ? 9.692 -16.871 8.537 1.00 88.56 121 PRO A N 1
ATOM 869 C CA . PRO A 1 121 ? 9.752 -15.413 8.437 1.00 88.56 121 PRO A CA 1
ATOM 870 C C . PRO A 1 121 ? 11.096 -14.909 7.893 1.00 88.56 121 PRO A C 1
ATOM 872 O O . PRO A 1 121 ? 11.142 -13.911 7.181 1.00 88.56 121 PRO A O 1
ATOM 875 N N . LEU A 1 122 ? 12.190 -15.628 8.166 1.00 93.19 122 LEU A N 1
ATOM 876 C CA . LEU A 1 122 ? 13.540 -15.224 7.762 1.00 93.19 122 LEU A CA 1
ATOM 877 C C . LEU A 1 122 ? 14.009 -15.831 6.432 1.00 93.19 122 LEU A C 1
ATOM 879 O O . LEU A 1 122 ? 14.979 -15.353 5.851 1.00 93.19 122 LEU A O 1
ATOM 883 N N . ARG A 1 123 ? 13.346 -16.868 5.908 1.00 91.81 123 ARG A N 1
ATOM 884 C CA . ARG A 1 123 ? 13.856 -17.592 4.727 1.00 91.81 123 ARG A CA 1
ATOM 885 C C . ARG A 1 123 ? 13.807 -16.745 3.462 1.00 91.81 123 ARG A C 1
ATOM 887 O O . ARG A 1 123 ? 14.787 -16.701 2.724 1.00 91.81 123 ARG A O 1
ATOM 894 N N . PHE A 1 124 ? 12.691 -16.060 3.235 1.00 86.12 124 PHE A N 1
ATOM 895 C CA . PHE A 1 124 ? 12.536 -15.147 2.109 1.00 86.12 124 PHE A CA 1
ATOM 896 C C . PHE A 1 124 ? 13.568 -14.000 2.111 1.00 86.12 124 PHE A C 1
ATOM 898 O O . PHE A 1 124 ? 14.289 -13.880 1.117 1.00 86.12 124 PHE A O 1
ATOM 905 N N . PRO A 1 125 ? 13.729 -13.200 3.190 1.00 87.06 125 PRO A N 1
ATOM 906 C CA . PRO A 1 125 ? 14.715 -12.118 3.192 1.00 87.06 125 PRO A CA 1
ATOM 907 C C . PRO A 1 125 ? 16.158 -12.628 3.100 1.00 87.06 125 PRO A C 1
ATOM 909 O O . PRO A 1 125 ? 16.963 -12.013 2.404 1.00 87.06 125 PRO A O 1
ATOM 912 N N . ILE A 1 126 ? 16.489 -13.773 3.714 1.00 94.31 126 ILE A N 1
ATOM 913 C CA . ILE A 1 126 ? 17.821 -14.385 3.574 1.00 94.31 126 ILE A CA 1
ATOM 914 C C . ILE A 1 126 ? 18.086 -14.788 2.120 1.00 94.31 126 ILE A C 1
ATOM 916 O O . ILE A 1 126 ? 19.146 -14.473 1.584 1.00 94.31 126 ILE A O 1
ATOM 920 N N . ALA A 1 127 ? 17.133 -15.456 1.463 1.00 91.62 127 ALA A N 1
ATOM 921 C CA . ALA A 1 127 ? 17.285 -15.866 0.069 1.00 91.62 127 ALA A CA 1
ATOM 922 C C . ALA A 1 127 ? 17.446 -14.656 -0.863 1.00 91.62 127 ALA A C 1
ATOM 924 O O . ALA A 1 127 ? 18.329 -14.649 -1.720 1.00 91.62 127 ALA A O 1
ATOM 925 N N . LEU A 1 128 ? 16.641 -13.609 -0.659 1.00 88.00 128 LEU A N 1
ATOM 926 C CA . LEU A 1 128 ? 16.742 -12.365 -1.420 1.00 88.00 128 LEU A CA 1
ATOM 927 C C . LEU A 1 128 ? 18.102 -11.682 -1.202 1.00 88.00 128 LEU A C 1
ATOM 929 O O . LEU A 1 128 ? 18.747 -11.271 -2.167 1.00 88.00 128 LEU A O 1
ATOM 933 N N . GLY A 1 129 ? 18.567 -11.620 0.050 1.00 89.69 129 GLY A N 1
ATOM 934 C CA . GLY A 1 129 ? 19.883 -11.093 0.405 1.00 89.69 129 GLY A CA 1
ATOM 935 C C . GLY A 1 129 ? 21.024 -11.878 -0.246 1.00 89.69 129 GLY A C 1
ATOM 936 O O . GLY A 1 129 ? 21.928 -11.280 -0.825 1.00 89.69 129 GLY A O 1
ATOM 937 N N . ALA A 1 130 ? 20.955 -13.211 -0.239 1.00 94.19 130 ALA A N 1
ATOM 938 C CA . ALA A 1 130 ? 21.948 -14.069 -0.882 1.00 94.19 130 ALA A CA 1
ATOM 939 C C . ALA A 1 130 ? 22.007 -13.852 -2.404 1.00 94.19 130 ALA A C 1
ATOM 941 O O . ALA A 1 130 ? 23.097 -13.739 -2.965 1.00 94.19 130 ALA A O 1
ATOM 942 N N . VAL A 1 131 ? 20.852 -13.733 -3.071 1.00 91.75 131 VAL A N 1
ATOM 943 C CA . VAL A 1 131 ? 20.780 -13.423 -4.510 1.00 91.75 131 VAL A CA 1
ATOM 944 C C . VAL A 1 131 ? 21.359 -12.040 -4.806 1.00 91.75 131 VAL A C 1
ATOM 946 O O . VAL A 1 131 ? 22.114 -11.895 -5.765 1.00 91.75 131 VAL A O 1
ATOM 949 N N . ALA A 1 132 ? 21.057 -11.033 -3.982 1.00 84.19 132 ALA A N 1
ATOM 950 C CA . ALA A 1 132 ? 21.599 -9.687 -4.145 1.00 84.19 132 ALA A CA 1
ATOM 951 C C . ALA A 1 132 ? 23.130 -9.661 -3.991 1.00 84.19 132 ALA A C 1
ATOM 953 O O . ALA A 1 132 ? 23.823 -9.088 -4.831 1.00 84.19 132 ALA A O 1
ATOM 954 N N . ILE A 1 133 ? 23.667 -10.337 -2.970 1.00 91.12 133 ILE A N 1
ATOM 955 C CA . ILE A 1 133 ? 25.116 -10.468 -2.761 1.00 91.12 133 ILE A CA 1
ATOM 956 C C . ILE A 1 133 ? 25.760 -11.186 -3.948 1.00 91.12 133 ILE A C 1
ATOM 958 O O . ILE A 1 133 ? 26.742 -10.695 -4.502 1.00 91.12 133 ILE A O 1
ATOM 962 N N . LEU A 1 134 ? 25.190 -12.311 -4.391 1.00 93.38 134 LEU A N 1
ATOM 963 C CA . LEU A 1 134 ? 25.693 -13.048 -5.548 1.00 93.38 134 LEU A CA 1
ATOM 964 C C . LEU A 1 134 ? 25.688 -12.176 -6.812 1.00 93.38 134 LEU A C 1
ATOM 966 O O . LEU A 1 134 ? 26.668 -12.169 -7.553 1.00 93.38 134 LEU A O 1
ATOM 970 N N . ALA A 1 135 ? 24.627 -11.399 -7.038 1.00 85.62 135 ALA A N 1
ATOM 971 C CA . ALA A 1 135 ? 24.542 -10.476 -8.163 1.00 85.62 135 ALA A CA 1
ATOM 972 C C . ALA A 1 135 ? 25.644 -9.406 -8.117 1.00 85.62 135 ALA A C 1
ATOM 974 O O . ALA A 1 135 ? 26.249 -9.131 -9.149 1.00 85.62 135 ALA A O 1
ATOM 975 N N . VAL A 1 136 ? 25.958 -8.851 -6.940 1.00 85.88 136 VAL A N 1
ATOM 976 C CA . VAL A 1 136 ? 27.059 -7.886 -6.760 1.00 85.88 136 VAL A CA 1
ATOM 977 C C . VAL A 1 136 ? 28.424 -8.541 -6.984 1.00 85.88 136 VAL A C 1
ATOM 979 O O . VAL A 1 136 ? 29.265 -7.972 -7.670 1.00 85.88 136 VAL A O 1
ATOM 982 N N . LEU A 1 137 ? 28.645 -9.754 -6.472 1.00 90.44 137 LEU A N 1
ATOM 983 C CA . LEU A 1 137 ? 29.907 -10.487 -6.659 1.00 90.44 137 LEU A CA 1
ATOM 984 C C . LEU A 1 137 ? 30.154 -10.896 -8.120 1.00 90.44 137 LEU A C 1
ATOM 986 O O . LEU A 1 137 ? 31.304 -11.039 -8.552 1.00 90.44 137 LEU A O 1
ATOM 990 N N . LEU A 1 138 ? 29.075 -11.115 -8.875 1.00 88.81 138 LEU A N 1
ATOM 991 C CA . LEU A 1 138 ? 29.115 -11.398 -10.308 1.00 88.81 138 LEU A CA 1
ATOM 992 C C . LEU A 1 138 ? 29.141 -10.120 -11.158 1.00 88.81 138 LEU A C 1
ATOM 994 O O . LEU A 1 138 ? 29.623 -10.159 -12.297 1.00 88.81 138 LEU A O 1
ATOM 998 N N . ALA A 1 139 ? 28.671 -8.988 -10.626 1.00 82.12 139 ALA A N 1
ATOM 999 C CA . ALA A 1 139 ? 28.720 -7.701 -11.301 1.00 82.12 139 ALA A CA 1
ATOM 1000 C C . ALA A 1 139 ? 30.184 -7.308 -11.554 1.00 82.12 139 ALA A C 1
ATOM 1002 O O . ALA A 1 139 ? 30.975 -7.117 -10.638 1.00 82.12 139 ALA A O 1
ATOM 1003 N N . GLY A 1 140 ? 30.560 -7.223 -12.831 1.00 76.69 140 GLY A N 1
ATOM 1004 C CA . GLY A 1 140 ? 31.913 -6.858 -13.262 1.00 76.69 140 GLY A CA 1
ATOM 1005 C C . GLY A 1 140 ? 32.803 -8.024 -13.704 1.00 76.69 140 GLY A C 1
ATOM 1006 O O . GLY A 1 140 ? 33.829 -7.774 -14.328 1.00 76.69 140 GLY A O 1
ATOM 1007 N N . ARG A 1 141 ? 32.411 -9.291 -13.486 1.00 83.62 141 ARG A N 1
ATOM 1008 C CA . ARG A 1 141 ? 33.191 -10.447 -13.987 1.00 83.62 141 ARG A CA 1
ATOM 1009 C C . ARG A 1 141 ? 33.029 -10.700 -15.488 1.00 83.62 141 ARG A C 1
ATOM 1011 O O . ARG A 1 141 ? 33.837 -11.407 -16.082 1.00 83.62 141 ARG A O 1
ATOM 1018 N N . GLY A 1 142 ? 31.998 -10.129 -16.107 1.00 79.62 142 GLY A N 1
ATOM 1019 C CA . GLY A 1 142 ? 31.755 -10.212 -17.544 1.00 79.62 142 GLY A CA 1
ATOM 1020 C C . GLY A 1 142 ? 31.775 -8.836 -18.192 1.00 79.62 142 GLY A C 1
ATOM 1021 O O . GLY A 1 142 ? 31.267 -7.871 -17.624 1.00 79.62 142 GLY A O 1
ATOM 1022 N N . THR A 1 143 ? 32.311 -8.750 -19.409 1.00 80.75 143 THR A N 1
ATOM 1023 C CA . THR A 1 143 ? 32.046 -7.618 -20.298 1.00 80.75 143 THR A CA 1
ATOM 1024 C C . THR A 1 143 ? 30.679 -7.853 -20.949 1.00 80.75 143 THR A C 1
ATOM 1026 O O . THR A 1 143 ? 30.545 -8.749 -21.786 1.00 80.75 143 THR A O 1
ATOM 1029 N N . PRO A 1 144 ? 29.621 -7.127 -20.545 1.00 80.12 144 PRO A N 1
ATOM 1030 C CA . PRO A 1 144 ? 28.283 -7.397 -21.048 1.00 80.12 144 PRO A CA 1
ATOM 1031 C C . PRO A 1 144 ? 28.220 -7.158 -22.559 1.00 80.12 144 PRO A C 1
ATOM 1033 O O . PRO A 1 144 ? 28.807 -6.205 -23.087 1.00 80.12 144 PRO A O 1
ATOM 1036 N N . THR A 1 145 ? 27.466 -8.004 -23.263 1.00 85.69 145 THR A N 1
ATOM 1037 C CA . THR A 1 145 ? 27.082 -7.715 -24.646 1.00 85.69 145 THR A CA 1
ATOM 1038 C C . THR A 1 145 ? 26.272 -6.430 -24.652 1.00 85.69 145 THR A C 1
ATOM 1040 O O . THR A 1 145 ? 25.256 -6.328 -23.960 1.00 85.69 145 THR A O 1
ATOM 1043 N N . HIS A 1 146 ? 26.711 -5.446 -25.423 1.00 85.56 146 HIS A N 1
ATOM 1044 C CA . HIS A 1 146 ? 26.046 -4.156 -25.501 1.00 85.56 146 HIS A CA 1
ATOM 1045 C C . HIS A 1 146 ? 25.318 -4.019 -26.832 1.00 85.56 146 HIS A C 1
ATOM 1047 O O . HIS A 1 146 ? 25.700 -4.582 -27.857 1.00 85.56 146 HIS A O 1
ATOM 1053 N N . TRP A 1 147 ? 24.234 -3.259 -26.803 1.00 87.44 147 TRP A N 1
ATOM 1054 C CA . TRP A 1 147 ? 23.501 -2.875 -27.997 1.00 87.44 147 TRP A CA 1
ATOM 1055 C C . TRP A 1 147 ? 24.081 -1.565 -28.516 1.00 87.44 147 TRP A C 1
ATOM 1057 O O . TRP A 1 147 ? 24.238 -0.623 -27.734 1.00 87.44 147 TRP A O 1
ATOM 1067 N N . CYS A 1 148 ? 24.364 -1.490 -29.817 1.00 88.94 148 CYS A N 1
ATOM 1068 C CA . CYS A 1 148 ? 24.727 -0.229 -30.452 1.00 88.94 148 CYS A CA 1
ATOM 1069 C C . CYS A 1 148 ? 23.550 0.757 -30.322 1.00 88.94 148 CYS A C 1
ATOM 1071 O O . CYS A 1 148 ? 22.445 0.415 -30.754 1.00 88.94 148 CYS A O 1
ATOM 1073 N N . PRO A 1 149 ? 23.742 1.968 -29.763 1.00 85.25 149 PRO A N 1
ATOM 1074 C CA . PRO A 1 149 ? 22.649 2.910 -29.535 1.00 85.25 149 PRO A CA 1
ATOM 1075 C C . PRO A 1 149 ? 22.023 3.386 -30.851 1.00 85.25 149 PRO A C 1
ATOM 1077 O O . PRO A 1 149 ? 20.808 3.549 -30.917 1.00 85.25 149 PRO A O 1
ATOM 1080 N N . SER A 1 150 ? 22.823 3.510 -31.917 1.00 89.19 150 SER A N 1
ATOM 1081 C CA . SER A 1 150 ? 22.368 3.982 -33.227 1.00 89.19 150 SER A CA 1
ATOM 1082 C C . SER A 1 150 ? 21.545 2.923 -33.970 1.00 89.19 150 SER A C 1
ATOM 1084 O O . SER A 1 150 ? 20.356 3.108 -34.211 1.00 89.19 150 SER A O 1
ATOM 1086 N N . CYS A 1 151 ? 22.138 1.776 -34.323 1.00 90.06 151 CYS A N 1
ATOM 1087 C CA . CYS A 1 151 ? 21.450 0.770 -35.143 1.00 90.06 151 CYS A CA 1
ATOM 1088 C C . CYS A 1 151 ? 20.700 -0.296 -34.325 1.00 90.06 151 CYS A C 1
ATOM 1090 O O . CYS A 1 151 ? 19.736 -0.887 -34.811 1.00 90.06 151 CYS A O 1
ATOM 1092 N N . GLY A 1 152 ? 21.069 -0.517 -33.060 1.00 88.88 152 GLY A N 1
ATOM 1093 C CA . GLY A 1 152 ? 20.541 -1.606 -32.232 1.00 88.88 152 GLY A CA 1
ATOM 1094 C C . GLY A 1 152 ? 21.133 -2.985 -32.534 1.00 88.88 152 GLY A C 1
ATOM 1095 O O . GLY A 1 152 ? 20.543 -3.980 -32.134 1.00 88.88 152 GLY A O 1
ATOM 1096 N N . ALA A 1 153 ? 22.266 -3.086 -33.231 1.00 90.25 153 ALA A N 1
ATOM 1097 C CA . ALA A 1 153 ? 22.971 -4.363 -33.357 1.00 90.25 153 ALA A CA 1
ATOM 1098 C C . ALA A 1 153 ? 23.545 -4.799 -31.994 1.00 90.25 153 ALA A C 1
ATOM 1100 O O . ALA A 1 153 ? 24.068 -3.961 -31.251 1.00 90.25 153 ALA A O 1
ATOM 1101 N N . ARG A 1 154 ? 23.460 -6.096 -31.664 1.00 89.56 154 ARG A N 1
ATOM 1102 C CA . ARG A 1 154 ? 24.144 -6.675 -30.495 1.00 89.56 154 ARG A CA 1
ATOM 1103 C C . ARG A 1 154 ? 25.628 -6.844 -30.815 1.00 89.56 154 ARG A C 1
ATOM 1105 O O . ARG A 1 154 ? 25.956 -7.459 -31.822 1.00 89.56 154 ARG A O 1
ATOM 1112 N N . ARG A 1 155 ? 26.505 -6.338 -29.948 1.00 88.44 155 ARG A N 1
ATOM 1113 C CA . ARG A 1 155 ? 27.960 -6.501 -30.056 1.00 88.44 155 ARG A CA 1
ATOM 1114 C C . ARG A 1 155 ? 28.491 -7.381 -28.938 1.00 88.44 155 ARG A C 1
ATOM 1116 O O . ARG A 1 155 ? 28.139 -7.206 -27.767 1.00 88.44 155 ARG A O 1
ATOM 1123 N N . CYS A 1 156 ? 29.381 -8.294 -29.308 1.00 87.19 156 CYS A N 1
ATOM 1124 C CA . CYS A 1 156 ? 30.187 -9.046 -28.362 1.00 87.19 156 CYS A CA 1
ATOM 1125 C C . CYS A 1 156 ? 31.570 -8.387 -28.270 1.00 87.19 156 CYS A C 1
ATOM 1127 O O . CYS A 1 156 ? 32.301 -8.416 -29.259 1.00 87.19 156 CYS A O 1
ATOM 1129 N N . PRO A 1 157 ? 31.974 -7.841 -27.110 1.00 81.50 157 PRO A N 1
ATOM 1130 C CA . PRO A 1 157 ? 33.286 -7.206 -26.963 1.00 81.50 157 PRO A CA 1
ATOM 1131 C C . PRO A 1 157 ? 34.460 -8.158 -27.253 1.00 81.50 157 PRO A C 1
ATOM 1133 O O . PRO A 1 157 ? 35.548 -7.694 -27.567 1.00 81.50 157 PRO A O 1
ATOM 1136 N N . ARG A 1 158 ? 34.246 -9.483 -27.197 1.00 85.06 158 ARG A N 1
ATOM 1137 C CA . ARG A 1 158 ? 35.257 -10.486 -27.575 1.00 85.06 158 ARG A CA 1
ATOM 1138 C C . ARG A 1 158 ? 35.400 -10.671 -29.089 1.00 85.06 158 ARG A C 1
ATOM 1140 O O . ARG A 1 158 ? 36.497 -10.959 -29.542 1.00 85.06 158 ARG A O 1
ATOM 1147 N N . CYS A 1 159 ? 34.314 -10.547 -29.853 1.00 85.62 159 CYS A N 1
ATOM 1148 C CA . CYS A 1 159 ? 34.315 -10.818 -31.298 1.00 85.62 159 CYS A CA 1
ATOM 1149 C C . CYS A 1 159 ? 34.633 -9.574 -32.135 1.00 85.62 159 CYS A C 1
ATOM 1151 O O . CYS A 1 159 ? 35.176 -9.688 -33.223 1.00 85.62 159 CYS A O 1
ATOM 1153 N N . ASP A 1 160 ? 34.263 -8.394 -31.639 1.00 81.19 160 ASP A N 1
ATOM 1154 C CA . ASP A 1 160 ? 34.132 -7.171 -32.442 1.00 81.19 160 ASP A CA 1
ATOM 1155 C C . ASP A 1 160 ? 35.369 -6.243 -32.354 1.00 81.19 160 ASP A C 1
ATOM 1157 O O . ASP A 1 160 ? 35.348 -5.111 -32.836 1.00 81.19 160 ASP A O 1
ATOM 1161 N N . GLY A 1 161 ? 36.447 -6.719 -31.714 1.00 73.25 161 GLY A N 1
ATOM 1162 C CA . GLY A 1 161 ? 37.702 -5.987 -31.529 1.00 73.25 161 GLY A CA 1
ATOM 1163 C C . GLY A 1 161 ? 37.583 -4.768 -30.602 1.00 73.25 161 GLY A C 1
ATOM 1164 O O . GLY A 1 161 ? 36.518 -4.183 -30.408 1.00 73.25 161 GLY A O 1
ATOM 1165 N N . ASN A 1 162 ? 38.700 -4.355 -30.005 1.00 63.97 162 ASN A N 1
ATOM 1166 C CA . ASN A 1 162 ? 38.757 -3.253 -29.036 1.00 63.97 162 ASN A CA 1
ATOM 1167 C C . ASN A 1 162 ? 38.748 -1.873 -29.739 1.00 63.97 162 ASN A C 1
ATOM 1169 O O . ASN A 1 162 ? 39.635 -1.047 -29.535 1.00 63.97 162 ASN A O 1
ATOM 1173 N N . VAL A 1 163 ? 37.787 -1.639 -30.639 1.00 56.75 163 VAL A N 1
ATOM 1174 C CA . VAL A 1 163 ? 37.721 -0.412 -31.448 1.00 56.75 163 VAL A CA 1
ATOM 1175 C C . VAL A 1 163 ? 37.107 0.716 -30.613 1.00 56.75 163 VAL A C 1
ATOM 1177 O O . VAL A 1 163 ? 36.006 0.576 -30.082 1.00 56.75 163 VAL A O 1
ATOM 1180 N N . GLY A 1 164 ? 37.869 1.803 -30.470 1.00 59.47 164 GLY A N 1
ATOM 1181 C CA . GLY A 1 164 ? 37.639 2.929 -29.562 1.00 59.47 164 GLY A CA 1
ATOM 1182 C C . GLY A 1 164 ? 36.227 3.528 -29.563 1.00 59.47 164 GLY A C 1
ATOM 1183 O O . GLY A 1 164 ? 35.553 3.594 -30.588 1.00 59.47 164 GLY A O 1
ATOM 1184 N N . GLU A 1 165 ? 35.842 3.998 -28.371 1.00 62.91 165 GLU A N 1
ATOM 1185 C CA . GLU A 1 165 ? 34.502 4.394 -27.908 1.00 62.91 165 GLU A CA 1
ATOM 1186 C C . GLU A 1 165 ? 33.486 3.246 -27.780 1.00 62.91 165 GLU A C 1
ATOM 1188 O O . GLU A 1 165 ? 32.860 2.781 -28.727 1.00 62.91 165 GLU A O 1
ATOM 1193 N N . ARG A 1 166 ? 33.309 2.806 -26.528 1.00 64.12 166 ARG A N 1
ATOM 1194 C CA . ARG A 1 166 ? 32.693 1.542 -26.080 1.00 64.12 166 ARG A CA 1
ATOM 1195 C C . ARG A 1 166 ? 31.193 1.358 -26.385 1.00 64.12 166 ARG A C 1
ATOM 1197 O O . ARG A 1 166 ? 30.577 0.477 -25.792 1.00 64.12 166 ARG A O 1
ATOM 1204 N N . SER A 1 167 ? 30.569 2.162 -27.247 1.00 75.19 167 SER A N 1
ATOM 1205 C CA . SER A 1 167 ? 29.110 2.127 -27.439 1.00 75.19 167 SER A CA 1
ATOM 1206 C C . SER A 1 167 ? 28.638 1.943 -28.884 1.00 75.19 167 SER A C 1
ATOM 1208 O O . SER A 1 167 ? 27.623 1.273 -29.078 1.00 75.19 167 SER A O 1
ATOM 1210 N N . THR A 1 168 ? 29.326 2.449 -29.914 1.00 87.81 168 THR A N 1
ATOM 1211 C CA . THR A 1 168 ? 28.866 2.337 -31.316 1.00 87.81 168 THR A CA 1
ATOM 1212 C C . THR A 1 168 ? 29.492 1.154 -32.052 1.00 87.81 168 THR A C 1
ATOM 1214 O O . THR A 1 168 ? 30.649 0.816 -31.826 1.00 87.81 168 THR A O 1
ATOM 1217 N N . CYS A 1 169 ? 28.734 0.481 -32.931 1.00 89.38 169 CYS A N 1
ATOM 1218 C CA . CYS A 1 169 ? 29.308 -0.568 -33.783 1.00 89.38 169 CYS A CA 1
ATOM 1219 C C . CYS A 1 169 ? 30.219 0.025 -34.852 1.00 89.38 169 CYS A C 1
ATOM 1221 O O . CYS A 1 169 ? 30.040 1.178 -35.237 1.00 89.38 169 CYS A O 1
ATOM 1223 N N . GLU A 1 170 ? 31.158 -0.771 -35.366 1.00 87.81 170 GLU A N 1
ATOM 1224 C CA . GLU A 1 170 ? 32.120 -0.307 -36.368 1.00 87.81 170 GLU A CA 1
ATOM 1225 C C . GLU A 1 170 ? 31.434 0.303 -3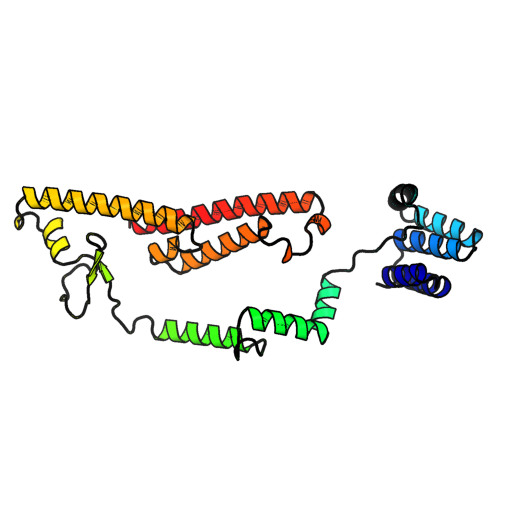7.599 1.00 87.81 170 GLU A C 1
ATOM 1227 O O . GLU A 1 170 ? 31.815 1.386 -38.042 1.00 87.81 170 GLU A O 1
ATOM 1232 N N . ALA A 1 171 ? 30.364 -0.328 -38.093 1.00 89.00 171 ALA A N 1
ATOM 1233 C CA . ALA A 1 171 ? 29.578 0.191 -39.210 1.00 89.00 171 ALA A CA 1
ATOM 1234 C C . ALA A 1 171 ? 29.004 1.592 -38.922 1.00 89.00 171 ALA A C 1
ATOM 1236 O O . ALA A 1 171 ? 29.084 2.483 -39.765 1.00 89.00 171 ALA A O 1
ATOM 1237 N N . CYS A 1 172 ? 28.467 1.819 -37.718 1.00 90.06 172 CYS A N 1
ATOM 1238 C CA . CYS A 1 172 ? 27.969 3.133 -37.308 1.00 90.06 172 CYS A CA 1
ATOM 1239 C C . CYS A 1 172 ? 29.104 4.130 -37.053 1.00 90.06 172 CYS A C 1
ATOM 1241 O O . CYS A 1 172 ? 28.958 5.297 -37.404 1.00 90.06 172 CYS A O 1
ATOM 1243 N N . THR A 1 173 ? 30.234 3.693 -36.494 1.00 89.50 173 THR A N 1
ATOM 1244 C CA . THR A 1 173 ? 31.412 4.542 -36.286 1.00 89.50 173 THR A CA 1
ATOM 1245 C C . THR A 1 173 ? 31.964 5.040 -37.621 1.00 89.50 173 THR A C 1
ATOM 1247 O O . THR A 1 173 ? 32.196 6.238 -37.759 1.00 89.50 173 THR A O 1
ATOM 1250 N N . ARG A 1 174 ? 32.102 4.169 -38.632 1.00 88.69 174 ARG A N 1
ATOM 1251 C CA . ARG A 1 174 ? 32.511 4.575 -39.988 1.00 88.69 174 ARG A CA 1
ATOM 1252 C C . ARG A 1 174 ? 31.499 5.551 -40.598 1.00 88.69 174 ARG A C 1
ATOM 1254 O O . ARG A 1 174 ? 31.882 6.630 -41.030 1.00 88.69 174 ARG A O 1
ATOM 1261 N N . LEU A 1 175 ? 30.204 5.233 -40.528 1.00 91.62 175 LEU A N 1
ATOM 1262 C CA . LEU A 1 175 ? 29.135 6.072 -41.085 1.00 91.62 175 LEU A CA 1
ATOM 1263 C C . LEU A 1 175 ? 29.046 7.474 -40.446 1.00 91.62 175 LEU A C 1
ATOM 1265 O O . LEU A 1 175 ? 28.754 8.455 -41.134 1.00 91.62 175 LEU A O 1
ATOM 1269 N N . LEU A 1 176 ? 29.238 7.576 -39.127 1.00 89.69 176 LEU A N 1
ATOM 1270 C CA . LEU A 1 176 ? 29.032 8.818 -38.375 1.00 89.69 176 LEU A CA 1
ATOM 1271 C C . LEU A 1 176 ? 30.311 9.645 -38.229 1.00 89.69 176 LEU A C 1
ATOM 1273 O O . LEU A 1 176 ? 30.235 10.864 -38.360 1.00 89.69 176 LEU A O 1
ATOM 1277 N N . LYS A 1 177 ? 31.462 9.004 -37.983 1.00 89.50 177 LYS A N 1
ATOM 1278 C CA . LYS A 1 177 ? 32.729 9.686 -37.669 1.00 89.50 177 LYS A CA 1
ATOM 1279 C C . LYS A 1 177 ? 33.736 9.740 -38.812 1.00 89.50 177 LYS A C 1
ATOM 1281 O O . LYS A 1 177 ? 34.649 10.549 -38.728 1.00 89.50 177 LYS A O 1
ATOM 1286 N N . ARG A 1 178 ? 33.598 8.891 -39.836 1.00 90.19 178 ARG A N 1
ATOM 1287 C CA . ARG A 1 178 ? 34.507 8.828 -40.999 1.00 90.19 178 ARG A CA 1
ATOM 1288 C C . ARG A 1 178 ? 33.751 9.087 -42.304 1.00 90.19 178 ARG A C 1
ATOM 1290 O O . ARG A 1 178 ? 33.643 8.189 -43.149 1.00 90.19 178 ARG A O 1
ATOM 1297 N N . PRO A 1 179 ? 33.140 10.280 -42.436 1.00 90.00 179 PRO A N 1
ATOM 1298 C CA . PRO A 1 179 ? 32.281 10.630 -43.564 1.00 90.00 179 PRO A CA 1
ATOM 1299 C C . PRO A 1 179 ? 32.939 10.434 -44.933 1.00 90.00 179 PRO A C 1
ATOM 1301 O O . PRO A 1 179 ? 32.245 10.097 -45.884 1.00 90.00 179 PRO A O 1
ATOM 1304 N N . GLU A 1 180 ? 34.256 10.608 -45.015 1.00 93.69 180 GLU A N 1
ATOM 1305 C CA . GLU A 1 180 ? 35.076 10.512 -46.223 1.00 93.69 180 GLU A CA 1
ATOM 1306 C C . GLU A 1 180 ? 35.104 9.116 -46.861 1.00 93.69 180 GLU A C 1
ATOM 1308 O O . GLU A 1 180 ? 35.411 8.985 -48.040 1.00 93.69 180 GLU A O 1
ATOM 1313 N N . THR A 1 181 ? 34.764 8.068 -46.104 1.00 90.62 181 THR A N 1
ATOM 1314 C CA . THR A 1 181 ? 34.830 6.676 -46.584 1.00 90.62 181 THR A CA 1
ATOM 1315 C C . THR A 1 181 ? 33.523 6.152 -47.183 1.00 90.62 181 THR A C 1
ATOM 1317 O O . THR A 1 181 ? 33.494 5.030 -47.685 1.00 90.62 181 THR A O 1
ATOM 1320 N N . ALA A 1 182 ? 32.434 6.924 -47.118 1.00 90.75 182 ALA A N 1
ATOM 1321 C CA . ALA A 1 182 ? 31.105 6.490 -47.541 1.00 90.75 182 ALA A CA 1
ATOM 1322 C C . ALA A 1 182 ? 30.529 7.407 -48.625 1.00 90.75 182 ALA A C 1
ATOM 1324 O O . ALA A 1 182 ? 30.678 8.625 -48.557 1.00 90.75 182 ALA A O 1
ATOM 1325 N N . ASP A 1 183 ? 29.800 6.823 -49.580 1.00 95.19 183 ASP A N 1
ATOM 1326 C CA . ASP A 1 183 ? 29.018 7.582 -50.560 1.00 95.19 183 ASP A CA 1
ATOM 1327 C C . ASP A 1 183 ? 28.058 8.554 -49.831 1.00 95.19 183 ASP A C 1
ATOM 1329 O O . ASP A 1 183 ? 27.262 8.108 -48.987 1.00 95.19 183 ASP A O 1
ATOM 1333 N N . PRO A 1 184 ? 28.105 9.871 -50.125 1.00 95.31 184 PRO A N 1
ATOM 1334 C CA . PRO A 1 184 ? 27.263 10.874 -49.478 1.00 95.31 184 PRO A CA 1
ATOM 1335 C C . PRO A 1 184 ? 25.761 10.571 -49.551 1.00 95.31 184 PRO A C 1
ATOM 1337 O O . PRO A 1 184 ? 25.038 10.819 -48.581 1.00 95.31 184 PRO A O 1
ATOM 1340 N N . SER A 1 185 ? 25.289 10.012 -50.670 1.00 95.06 185 SER A N 1
ATOM 1341 C CA . SER A 1 185 ? 23.869 9.738 -50.914 1.00 95.06 185 SER A CA 1
ATOM 1342 C C . SER A 1 185 ? 23.359 8.585 -50.041 1.00 95.06 185 SER A C 1
ATOM 1344 O O . SER A 1 185 ? 22.383 8.735 -49.297 1.00 95.06 185 SER A O 1
ATOM 1346 N N . LEU A 1 186 ? 24.088 7.464 -50.033 1.00 92.75 186 LEU A N 1
ATOM 1347 C CA . LEU A 1 186 ? 23.798 6.299 -49.195 1.00 92.75 186 LEU A CA 1
ATOM 1348 C C . LEU A 1 186 ? 23.923 6.641 -47.708 1.00 92.75 186 LEU A C 1
ATOM 1350 O O . LEU A 1 186 ? 23.128 6.179 -46.883 1.00 92.75 186 LEU A O 1
ATOM 1354 N N . ARG A 1 187 ? 24.884 7.500 -47.354 1.00 93.88 187 ARG A N 1
ATOM 1355 C CA . ARG A 1 187 ? 25.061 7.981 -45.984 1.00 93.88 187 ARG A CA 1
ATOM 1356 C C . ARG A 1 187 ? 23.871 8.808 -45.511 1.00 93.88 187 ARG A C 1
ATOM 1358 O O . ARG A 1 187 ? 23.354 8.544 -44.424 1.00 93.88 187 ARG A O 1
ATOM 1365 N N . ALA A 1 188 ? 23.424 9.778 -46.305 1.00 95.12 188 ALA A N 1
ATOM 1366 C CA . ALA A 1 188 ? 22.276 10.613 -45.962 1.00 95.12 188 ALA A CA 1
ATOM 1367 C C . ALA A 1 188 ? 21.003 9.771 -45.776 1.00 95.12 188 ALA A C 1
ATOM 1369 O O . ALA A 1 188 ? 20.320 9.910 -44.756 1.00 95.12 188 ALA A O 1
ATOM 1370 N N . ALA A 1 189 ? 20.739 8.837 -46.698 1.00 95.75 189 ALA A N 1
ATOM 1371 C CA . ALA A 1 189 ? 19.607 7.917 -46.611 1.00 95.75 189 ALA A CA 1
ATOM 1372 C C . ALA A 1 189 ? 19.661 7.061 -45.333 1.00 95.75 189 ALA A C 1
ATOM 1374 O O . ALA A 1 189 ? 18.683 6.979 -44.583 1.00 95.75 189 ALA A O 1
ATOM 1375 N N . ARG A 1 190 ? 20.829 6.486 -45.016 1.00 94.50 190 ARG A N 1
ATOM 1376 C CA . ARG A 1 190 ? 20.990 5.647 -43.823 1.00 94.50 190 ARG A CA 1
ATOM 1377 C C . ARG A 1 190 ? 20.869 6.440 -42.522 1.00 94.50 190 ARG A C 1
ATOM 1379 O O . ARG A 1 190 ? 20.278 5.946 -41.564 1.00 94.50 190 ARG A O 1
ATOM 1386 N N . ILE A 1 191 ? 21.388 7.667 -42.466 1.00 94.31 191 ILE A N 1
ATOM 1387 C CA . ILE A 1 191 ? 21.230 8.546 -41.297 1.00 94.31 191 ILE A CA 1
ATOM 1388 C C . ILE A 1 191 ? 19.753 8.903 -41.087 1.00 94.31 191 ILE A C 1
ATOM 1390 O O . ILE A 1 191 ? 19.282 8.890 -39.948 1.00 94.31 191 ILE A O 1
ATOM 1394 N N . ALA A 1 192 ? 19.008 9.183 -42.160 1.00 95.25 192 ALA A N 1
ATOM 1395 C CA . ALA A 1 192 ? 17.575 9.454 -42.074 1.00 95.25 192 ALA A CA 1
ATOM 1396 C C . ALA A 1 192 ? 16.795 8.248 -41.515 1.00 95.25 192 ALA A C 1
ATOM 1398 O O . ALA A 1 192 ? 15.955 8.416 -40.627 1.00 95.25 192 ALA A O 1
ATOM 1399 N N . GLU A 1 193 ? 17.126 7.031 -41.957 1.00 95.19 193 GLU A N 1
ATOM 1400 C CA . GLU A 1 193 ? 16.544 5.786 -41.438 1.00 95.19 193 GLU A CA 1
ATOM 1401 C C . GLU A 1 193 ? 16.879 5.554 -39.953 1.00 95.19 193 GLU A C 1
ATOM 1403 O O . GLU A 1 193 ? 16.014 5.186 -39.158 1.00 95.19 193 GLU A O 1
ATOM 1408 N N . LEU A 1 194 ? 18.128 5.791 -39.541 1.00 93.19 194 LEU A N 1
ATOM 1409 C CA . LEU A 1 194 ? 18.516 5.667 -38.134 1.00 93.19 194 LEU A CA 1
ATOM 1410 C C . LEU A 1 194 ? 17.764 6.675 -37.252 1.00 93.19 194 LEU A C 1
ATOM 1412 O O . LEU A 1 194 ? 17.240 6.291 -36.206 1.00 93.19 194 LEU A O 1
ATOM 1416 N N . ARG A 1 195 ? 17.620 7.929 -37.701 1.00 93.06 195 ARG A N 1
ATOM 1417 C CA . ARG A 1 195 ? 16.857 8.967 -36.984 1.00 93.06 195 ARG A CA 1
ATOM 1418 C C . ARG A 1 195 ? 15.372 8.625 -36.862 1.00 93.06 195 ARG A C 1
ATOM 1420 O O . ARG A 1 195 ? 14.764 8.907 -35.831 1.00 93.06 195 ARG A O 1
ATOM 1427 N N . SER A 1 196 ? 14.762 8.033 -37.892 1.00 94.19 196 SER A N 1
ATOM 1428 C CA . SER A 1 196 ? 13.345 7.646 -37.840 1.00 94.19 196 SER A CA 1
ATOM 1429 C C . SER A 1 196 ? 13.114 6.509 -36.838 1.00 94.19 196 SER A C 1
ATOM 1431 O O . SER A 1 196 ? 12.177 6.574 -36.036 1.00 94.19 196 SER A O 1
ATOM 1433 N N . ARG A 1 197 ? 14.022 5.525 -36.797 1.00 91.81 197 ARG A N 1
ATOM 1434 C CA . ARG A 1 197 ? 14.019 4.442 -35.801 1.00 91.81 197 ARG A CA 1
ATOM 1435 C C . ARG A 1 197 ? 14.266 4.941 -34.384 1.00 91.81 197 ARG A C 1
ATOM 1437 O O . ARG A 1 197 ? 13.615 4.466 -33.456 1.00 91.81 197 ARG A O 1
ATOM 1444 N N . GLU A 1 198 ? 15.180 5.887 -34.203 1.00 89.88 198 GLU A N 1
ATOM 1445 C CA . GLU A 1 198 ? 15.459 6.486 -32.898 1.00 89.88 198 GLU A CA 1
ATOM 1446 C C . GLU A 1 198 ? 14.225 7.202 -32.341 1.00 89.88 198 GLU A C 1
ATOM 1448 O O . GLU A 1 198 ? 13.818 6.915 -31.215 1.00 89.88 198 GLU A O 1
ATOM 1453 N N . LYS A 1 199 ? 13.543 8.015 -33.162 1.00 92.31 199 LYS A N 1
ATOM 1454 C CA . LYS A 1 199 ? 12.272 8.660 -32.784 1.00 92.31 199 LYS A CA 1
ATOM 1455 C C . LYS A 1 199 ? 11.210 7.641 -32.361 1.00 92.31 199 LYS A C 1
ATOM 1457 O O . LYS A 1 199 ? 10.511 7.857 -31.371 1.00 92.31 199 LYS A O 1
ATOM 1462 N N . TRP A 1 200 ? 11.086 6.529 -33.087 1.00 92.31 200 TRP A N 1
ATOM 1463 C CA . TRP A 1 200 ? 10.154 5.450 -32.740 1.00 92.31 200 TRP A CA 1
ATOM 1464 C C . TRP A 1 200 ? 10.514 4.766 -31.419 1.00 92.31 200 TRP A C 1
ATOM 1466 O O . TRP A 1 200 ? 9.643 4.581 -30.570 1.00 92.31 200 TRP A O 1
ATOM 1476 N N . ARG A 1 201 ? 11.794 4.442 -31.204 1.00 89.12 201 ARG A N 1
ATOM 1477 C CA . ARG A 1 201 ? 12.276 3.854 -29.944 1.00 89.12 201 ARG A CA 1
ATOM 1478 C C . ARG A 1 201 ? 12.089 4.796 -28.764 1.00 89.12 201 ARG A C 1
ATOM 1480 O O . ARG A 1 201 ? 11.767 4.337 -27.675 1.00 89.12 201 ARG A O 1
ATOM 1487 N N . GLU A 1 202 ? 12.287 6.093 -28.961 1.00 90.38 202 GLU A N 1
ATOM 1488 C CA . GLU A 1 202 ? 12.106 7.091 -27.912 1.00 90.38 202 GLU A CA 1
ATOM 1489 C C . GLU A 1 202 ? 10.631 7.230 -27.518 1.00 90.38 202 GLU A C 1
ATOM 1491 O O . GLU A 1 202 ? 10.305 7.222 -26.331 1.00 90.38 202 GLU A O 1
ATOM 1496 N N . ARG A 1 203 ? 9.725 7.279 -28.503 1.00 93.31 203 ARG A N 1
ATOM 1497 C CA . ARG A 1 203 ? 8.275 7.268 -28.253 1.00 93.31 203 ARG A CA 1
ATOM 1498 C C . ARG A 1 203 ? 7.847 5.990 -27.538 1.00 93.31 203 ARG A C 1
ATOM 1500 O O . ARG A 1 203 ? 7.178 6.074 -26.514 1.00 93.31 203 ARG A O 1
ATOM 1507 N N . GLY A 1 204 ? 8.288 4.829 -28.026 1.00 93.50 204 GLY A N 1
ATOM 1508 C CA . GLY A 1 204 ? 8.013 3.540 -27.392 1.00 93.50 204 GLY A CA 1
ATOM 1509 C C . GLY A 1 204 ? 8.530 3.475 -25.954 1.00 93.50 204 GLY A C 1
ATOM 1510 O O . GLY A 1 204 ? 7.802 3.054 -25.064 1.00 93.50 204 GLY A O 1
ATOM 1511 N N . ALA A 1 205 ? 9.746 3.967 -25.696 1.00 90.44 205 ALA A N 1
ATOM 1512 C CA . ALA A 1 205 ? 10.322 4.006 -24.354 1.00 90.44 205 ALA A CA 1
ATOM 1513 C C . ALA A 1 205 ? 9.545 4.916 -23.393 1.00 90.44 205 ALA A C 1
ATOM 1515 O O . ALA A 1 205 ? 9.402 4.564 -22.226 1.00 90.44 205 ALA A O 1
ATOM 1516 N N . ARG A 1 206 ? 9.016 6.053 -23.867 1.00 90.50 206 ARG A N 1
ATOM 1517 C CA . ARG A 1 206 ? 8.150 6.922 -23.053 1.00 90.50 206 ARG A CA 1
ATOM 1518 C C . ARG A 1 206 ? 6.820 6.253 -22.721 1.00 90.50 206 ARG A C 1
ATOM 1520 O O . ARG A 1 206 ? 6.409 6.293 -21.570 1.00 90.50 206 ARG A O 1
ATOM 1527 N N . VAL A 1 207 ? 6.181 5.610 -23.701 1.00 92.62 207 VAL A N 1
ATOM 1528 C CA . VAL A 1 207 ? 4.908 4.899 -23.487 1.00 92.62 207 VAL A CA 1
ATOM 1529 C C . VAL A 1 207 ? 5.100 3.729 -22.522 1.00 92.62 207 VAL A C 1
ATOM 1531 O O . VAL A 1 207 ? 4.405 3.642 -21.517 1.00 92.62 207 VAL A O 1
ATOM 1534 N N . VAL A 1 208 ? 6.089 2.866 -22.769 1.00 92.94 208 VAL A N 1
ATOM 1535 C CA . VAL A 1 208 ? 6.389 1.723 -21.891 1.00 92.94 208 VAL A CA 1
ATOM 1536 C C . VAL A 1 208 ? 6.830 2.192 -20.506 1.00 92.94 208 VAL A C 1
ATOM 1538 O O . VAL A 1 208 ? 6.397 1.625 -19.511 1.00 92.94 208 VAL A O 1
ATOM 1541 N N . GLY A 1 209 ? 7.654 3.239 -20.425 1.00 88.44 209 GLY A N 1
ATOM 1542 C CA . GLY A 1 209 ? 8.111 3.809 -19.160 1.00 88.44 209 GLY A CA 1
ATOM 1543 C C . GLY A 1 209 ? 6.988 4.400 -18.306 1.00 88.44 209 GLY A C 1
ATOM 1544 O O . GLY A 1 209 ? 7.093 4.342 -17.088 1.00 88.44 209 GLY A O 1
ATOM 1545 N N . ALA A 1 210 ? 5.931 4.927 -18.931 1.00 86.81 210 ALA A N 1
ATOM 1546 C CA . ALA A 1 210 ? 4.752 5.446 -18.240 1.00 86.81 210 ALA A CA 1
ATOM 1547 C C . ALA A 1 210 ? 3.755 4.346 -17.833 1.00 86.81 210 ALA A C 1
ATOM 1549 O O . ALA A 1 210 ? 3.066 4.493 -16.830 1.00 86.81 210 ALA A O 1
ATOM 1550 N N . LEU A 1 211 ? 3.658 3.259 -18.608 1.00 88.06 211 LEU A N 1
ATOM 1551 C CA . LEU A 1 211 ? 2.702 2.173 -18.353 1.00 88.06 211 LEU A CA 1
ATOM 1552 C C . LEU A 1 211 ? 3.241 1.090 -17.414 1.00 88.06 211 LEU A C 1
ATOM 1554 O O . LEU A 1 211 ? 2.471 0.478 -16.679 1.00 88.06 211 LEU A O 1
ATOM 1558 N N . VAL A 1 212 ? 4.545 0.811 -17.463 1.00 91.44 212 VAL A N 1
ATOM 1559 C CA . VAL A 1 212 ? 5.161 -0.296 -16.725 1.00 91.44 212 VAL A CA 1
ATOM 1560 C C . VAL A 1 212 ? 6.017 0.260 -15.581 1.00 91.44 212 VAL A C 1
ATOM 1562 O O . VAL A 1 212 ? 7.036 0.910 -15.852 1.00 91.44 212 VAL A O 1
ATOM 1565 N N . PRO A 1 213 ? 5.665 -0.021 -14.308 1.00 88.31 213 PRO A N 1
ATOM 1566 C CA . PRO A 1 213 ? 6.410 0.450 -13.146 1.00 88.31 213 PRO A CA 1
ATOM 1567 C C . PRO A 1 213 ? 7.910 0.152 -13.267 1.00 88.31 213 PRO A C 1
ATOM 1569 O O . PRO A 1 213 ? 8.328 -0.993 -13.428 1.00 88.31 213 PRO A O 1
ATOM 1572 N N . GLY A 1 214 ? 8.732 1.200 -13.213 1.00 88.94 214 GLY A N 1
ATOM 1573 C CA . GLY A 1 214 ? 10.192 1.092 -13.237 1.00 88.94 214 GLY A CA 1
ATOM 1574 C C . GLY A 1 214 ? 10.837 0.814 -14.600 1.00 88.94 214 GLY A C 1
ATOM 1575 O O . GLY A 1 214 ? 12.069 0.844 -14.703 1.00 88.94 214 GLY A O 1
ATOM 1576 N N . ALA A 1 215 ? 10.057 0.626 -15.670 1.00 91.38 215 ALA A N 1
ATOM 1577 C CA . ALA A 1 215 ? 10.607 0.367 -17.000 1.00 91.38 215 ALA A CA 1
ATOM 1578 C C . ALA A 1 215 ? 11.447 1.537 -17.535 1.00 91.38 215 ALA A C 1
ATOM 1580 O O . ALA A 1 215 ? 12.459 1.305 -18.194 1.00 91.38 215 ALA A O 1
ATOM 1581 N N . ALA A 1 216 ? 11.097 2.785 -17.200 1.00 91.06 216 ALA A N 1
ATOM 1582 C CA . ALA A 1 216 ? 11.875 3.966 -17.580 1.00 91.06 216 ALA A CA 1
ATOM 1583 C C . ALA A 1 216 ? 13.337 3.884 -17.096 1.00 91.06 216 ALA A C 1
ATOM 1585 O O . ALA A 1 216 ? 14.263 4.111 -17.875 1.00 91.06 216 ALA A O 1
ATOM 1586 N N . GLY A 1 217 ? 13.557 3.477 -15.840 1.00 89.88 217 GLY A N 1
ATOM 1587 C CA . GLY A 1 217 ? 14.900 3.312 -15.281 1.00 89.88 217 GLY A CA 1
ATOM 1588 C C . GLY A 1 217 ? 15.673 2.156 -15.915 1.00 89.88 217 GLY A C 1
ATOM 1589 O O . GLY A 1 217 ? 16.852 2.306 -16.227 1.00 89.88 217 GLY A O 1
ATOM 1590 N N . LEU A 1 218 ? 15.014 1.026 -16.191 1.00 90.12 218 LEU A N 1
ATOM 1591 C CA . LEU A 1 218 ? 15.643 -0.106 -16.884 1.00 90.12 218 LEU A CA 1
ATOM 1592 C C . LEU A 1 218 ? 16.053 0.262 -18.319 1.00 90.12 218 LEU A C 1
ATOM 1594 O O . LEU A 1 218 ? 17.177 -0.024 -18.734 1.00 90.12 218 LEU A O 1
ATOM 1598 N N . LEU A 1 219 ? 15.186 0.965 -19.055 1.00 89.81 219 LEU A N 1
ATOM 1599 C CA . LEU A 1 219 ? 15.466 1.456 -20.409 1.00 89.81 219 LEU A CA 1
ATOM 1600 C C . LEU A 1 219 ? 16.577 2.518 -20.429 1.00 89.81 219 LEU A C 1
ATOM 1602 O O . LEU A 1 219 ? 17.347 2.582 -21.389 1.00 89.81 219 LEU A O 1
ATOM 1606 N N . ALA A 1 220 ? 16.689 3.315 -19.365 1.00 87.62 220 ALA A N 1
ATOM 1607 C CA . ALA A 1 220 ? 17.770 4.273 -19.148 1.00 87.62 220 ALA A CA 1
ATOM 1608 C C . ALA A 1 220 ? 19.053 3.645 -18.566 1.00 87.62 220 ALA A C 1
ATOM 1610 O O . ALA A 1 220 ? 20.023 4.358 -18.330 1.00 87.62 220 ALA A O 1
ATOM 1611 N N . ARG A 1 221 ? 19.084 2.322 -18.335 1.00 86.31 221 ARG A N 1
ATOM 1612 C CA . ARG A 1 221 ? 20.200 1.599 -17.688 1.00 86.31 221 ARG A CA 1
ATOM 1613 C C . ARG A 1 221 ? 20.530 2.104 -16.273 1.00 86.31 221 ARG A C 1
ATOM 1615 O O . ARG A 1 221 ? 21.662 1.981 -15.814 1.00 86.31 221 ARG A O 1
ATOM 1622 N N . ARG A 1 222 ? 19.534 2.638 -15.563 1.00 87.38 222 ARG A N 1
ATOM 1623 C CA . ARG A 1 222 ? 19.615 3.102 -14.172 1.00 87.38 222 ARG A CA 1
ATOM 1624 C C . ARG A 1 222 ? 18.612 2.323 -13.310 1.00 87.38 222 ARG A C 1
ATOM 1626 O O . ARG A 1 222 ? 17.503 2.805 -13.065 1.00 87.38 222 ARG A O 1
ATOM 1633 N N . PRO A 1 223 ? 1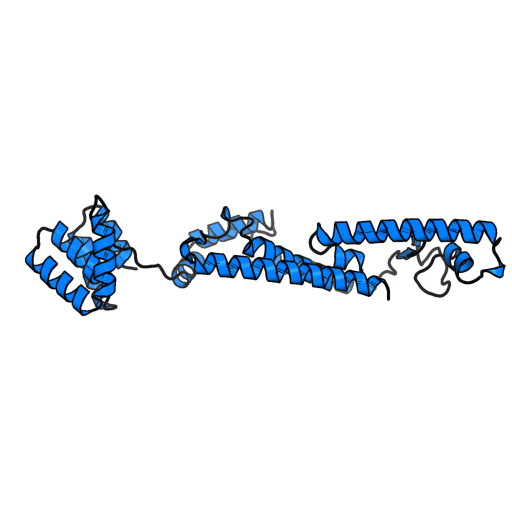8.971 1.110 -12.847 1.00 88.00 223 PRO A N 1
ATOM 1634 C CA . PRO A 1 223 ? 18.041 0.233 -12.135 1.00 88.00 223 PRO A CA 1
ATOM 1635 C C . PRO A 1 223 ? 17.549 0.837 -10.815 1.00 88.00 223 PRO A C 1
ATOM 1637 O O . PRO A 1 223 ? 16.389 0.643 -10.472 1.00 88.00 223 PRO A O 1
ATOM 1640 N N . ALA A 1 224 ? 18.372 1.636 -10.124 1.00 87.75 224 ALA A N 1
ATOM 1641 C CA . ALA A 1 224 ? 17.964 2.337 -8.903 1.00 87.75 224 ALA A CA 1
ATOM 1642 C C . ALA A 1 224 ? 16.798 3.311 -9.153 1.00 87.75 224 ALA A C 1
ATOM 1644 O O . ALA A 1 224 ? 15.832 3.336 -8.395 1.00 87.75 224 ALA A O 1
ATOM 1645 N N . CYS A 1 225 ? 16.837 4.057 -10.261 1.00 89.12 225 CYS A N 1
ATOM 1646 C CA . CYS A 1 225 ? 15.748 4.949 -10.663 1.00 89.12 225 CYS A CA 1
ATOM 1647 C C . CYS A 1 225 ? 14.499 4.160 -11.072 1.00 89.12 225 CYS A C 1
ATOM 1649 O O . CYS A 1 225 ? 13.383 4.594 -10.808 1.00 89.12 225 CYS A O 1
ATOM 1651 N N . GLY A 1 226 ? 14.688 2.989 -11.690 1.00 90.88 226 GLY A N 1
ATOM 1652 C CA . GLY A 1 226 ? 13.597 2.072 -12.020 1.00 90.88 226 GLY A CA 1
ATOM 1653 C C . GLY A 1 226 ? 12.895 1.553 -10.767 1.00 90.88 226 GLY A C 1
ATOM 1654 O O . GLY A 1 226 ? 11.675 1.635 -10.673 1.00 90.88 226 GLY A O 1
ATOM 1655 N N . LEU A 1 227 ? 13.663 1.101 -9.774 1.00 89.81 227 LEU A N 1
ATOM 1656 C CA . LEU A 1 227 ? 13.134 0.648 -8.489 1.00 89.81 227 LEU A CA 1
ATOM 1657 C C . LEU A 1 227 ? 12.387 1.770 -7.761 1.00 89.81 227 LEU A C 1
ATOM 1659 O O . LEU A 1 227 ? 11.252 1.564 -7.342 1.00 89.81 227 LEU A O 1
ATOM 1663 N N . LEU A 1 228 ? 12.983 2.964 -7.666 1.00 89.25 228 LEU A N 1
ATOM 1664 C CA . LEU A 1 228 ? 12.331 4.126 -7.058 1.00 89.25 228 LEU A CA 1
ATOM 1665 C C . LEU A 1 228 ? 11.014 4.457 -7.772 1.00 89.25 228 LEU A C 1
ATOM 1667 O O . LEU A 1 228 ? 9.983 4.606 -7.124 1.00 89.25 228 LEU A O 1
ATOM 1671 N N . GLY A 1 229 ? 11.029 4.510 -9.107 1.00 90.06 229 GLY A N 1
ATOM 1672 C CA . GLY A 1 229 ? 9.830 4.759 -9.903 1.00 90.06 229 GLY A CA 1
ATOM 1673 C C . GLY A 1 229 ? 8.740 3.707 -9.685 1.00 90.06 229 GLY A C 1
ATOM 1674 O O . GLY A 1 229 ? 7.566 4.067 -9.624 1.00 90.06 229 GLY A O 1
ATOM 1675 N N . ALA A 1 230 ? 9.110 2.432 -9.529 1.00 90.75 230 ALA A N 1
ATOM 1676 C CA . ALA A 1 230 ? 8.172 1.353 -9.231 1.00 90.75 230 ALA A CA 1
ATOM 1677 C C . ALA A 1 230 ? 7.571 1.479 -7.822 1.00 90.75 230 ALA A C 1
ATOM 1679 O O . ALA A 1 230 ? 6.356 1.385 -7.679 1.00 90.75 230 ALA A O 1
ATOM 1680 N N . ILE A 1 231 ? 8.391 1.759 -6.802 1.00 89.50 231 ILE A N 1
ATOM 1681 C CA . ILE A 1 231 ? 7.931 1.968 -5.418 1.00 89.50 231 ILE A CA 1
ATOM 1682 C C . ILE A 1 231 ? 6.942 3.136 -5.348 1.00 89.50 231 ILE A C 1
ATOM 1684 O O . ILE A 1 231 ? 5.866 2.994 -4.771 1.00 89.50 231 ILE A O 1
ATOM 1688 N N . VAL A 1 232 ? 7.280 4.270 -5.970 1.00 90.94 232 VAL A N 1
ATOM 1689 C CA . VAL A 1 232 ? 6.425 5.467 -5.980 1.00 90.94 232 VAL A CA 1
ATOM 1690 C C . VAL A 1 232 ? 5.089 5.187 -6.673 1.00 90.94 232 VAL A C 1
ATOM 1692 O O . VAL A 1 232 ? 4.048 5.601 -6.170 1.00 90.94 232 VAL A O 1
ATOM 1695 N N . LEU A 1 233 ? 5.087 4.441 -7.784 1.00 91.75 233 LEU A N 1
ATOM 1696 C CA . LEU A 1 233 ? 3.849 4.069 -8.472 1.00 91.75 233 LEU A CA 1
ATOM 1697 C C . LEU A 1 233 ? 2.996 3.097 -7.647 1.00 91.75 233 LEU A C 1
ATOM 1699 O O . LEU A 1 233 ? 1.790 3.294 -7.543 1.00 91.75 233 LEU A O 1
ATOM 1703 N N . CYS A 1 234 ? 3.600 2.087 -7.015 1.00 88.69 234 CYS A N 1
ATOM 1704 C CA . CYS A 1 234 ? 2.878 1.195 -6.106 1.00 88.69 234 CYS A CA 1
ATOM 1705 C C . CYS A 1 234 ? 2.241 1.976 -4.946 1.00 88.69 234 CYS A C 1
ATOM 1707 O O . CYS A 1 234 ? 1.073 1.759 -4.635 1.00 88.69 234 CYS A O 1
ATOM 1709 N N . ALA A 1 235 ? 2.970 2.927 -4.354 1.00 87.38 235 ALA A N 1
ATOM 1710 C CA . ALA A 1 235 ? 2.434 3.807 -3.319 1.00 87.38 235 ALA A CA 1
ATOM 1711 C C . ALA A 1 235 ? 1.274 4.676 -3.841 1.00 87.38 235 ALA A C 1
ATOM 1713 O O . ALA A 1 235 ? 0.274 4.833 -3.144 1.00 87.38 235 ALA A O 1
ATOM 1714 N N . ALA A 1 236 ? 1.365 5.194 -5.073 1.00 91.19 236 ALA A N 1
ATOM 1715 C CA . ALA A 1 236 ? 0.291 5.963 -5.705 1.00 91.19 236 ALA A CA 1
ATOM 1716 C C . ALA A 1 236 ? -0.978 5.121 -5.916 1.00 91.19 236 ALA A C 1
ATOM 1718 O O . ALA A 1 236 ? -2.078 5.584 -5.625 1.00 91.19 236 ALA A O 1
ATOM 1719 N N . LEU A 1 237 ? -0.829 3.874 -6.381 1.00 89.38 237 LEU A N 1
ATOM 1720 C CA . LEU A 1 237 ? -1.940 2.937 -6.582 1.00 89.38 237 LEU A CA 1
ATOM 1721 C C . LEU A 1 237 ? -2.620 2.571 -5.257 1.00 89.38 237 LEU A C 1
ATOM 1723 O O . LEU A 1 237 ? -3.848 2.576 -5.180 1.00 89.38 237 LEU A O 1
ATOM 1727 N N . ILE A 1 238 ? -1.827 2.328 -4.210 1.00 84.62 238 ILE A N 1
ATOM 1728 C CA . ILE A 1 238 ? -2.315 2.101 -2.845 1.00 84.62 238 ILE A CA 1
ATOM 1729 C C . ILE A 1 238 ? -3.104 3.321 -2.347 1.00 84.62 238 ILE A C 1
ATOM 1731 O O . ILE A 1 238 ? -4.238 3.175 -1.898 1.00 84.62 238 ILE A O 1
ATOM 1735 N N . ALA A 1 239 ? -2.546 4.528 -2.482 1.00 85.00 239 ALA A N 1
ATOM 1736 C CA . ALA A 1 239 ? -3.204 5.766 -2.063 1.00 85.00 239 ALA A CA 1
ATOM 1737 C C . ALA A 1 239 ? -4.491 6.056 -2.861 1.00 85.00 239 ALA A C 1
ATOM 1739 O O . ALA A 1 239 ? -5.468 6.550 -2.303 1.00 85.00 239 ALA A O 1
ATOM 1740 N N . ALA A 1 240 ? -4.535 5.690 -4.146 1.00 86.38 240 ALA A N 1
ATOM 1741 C CA . ALA A 1 240 ? -5.733 5.789 -4.982 1.00 86.38 240 ALA A CA 1
ATOM 1742 C C . ALA A 1 240 ? -6.822 4.758 -4.611 1.00 86.38 240 ALA A C 1
ATOM 1744 O O . ALA A 1 240 ? -7.949 4.826 -5.111 1.00 86.38 240 ALA A O 1
ATOM 1745 N N . GLY A 1 241 ? -6.505 3.800 -3.734 1.00 79.75 241 GLY A N 1
ATOM 1746 C CA . GLY A 1 241 ? -7.409 2.728 -3.339 1.00 79.75 241 GLY A CA 1
ATOM 1747 C C . GLY A 1 241 ? -7.553 1.642 -4.403 1.00 79.75 241 GLY A C 1
ATOM 1748 O O . GLY A 1 241 ? -8.574 0.961 -4.441 1.00 79.75 241 GLY A O 1
ATOM 1749 N N . VAL A 1 242 ? -6.570 1.459 -5.287 1.00 74.69 242 VAL A N 1
ATOM 1750 C CA . VAL A 1 242 ? -6.529 0.274 -6.152 1.00 74.69 242 VAL A CA 1
ATOM 1751 C C . VAL A 1 242 ? -6.230 -0.926 -5.249 1.00 74.69 242 VAL A C 1
ATOM 1753 O O . VAL A 1 242 ? -5.104 -1.096 -4.793 1.00 74.69 242 VAL A O 1
ATOM 1756 N N . GLY A 1 243 ? -7.265 -1.714 -4.939 1.00 58.66 243 GLY A N 1
ATOM 1757 C CA . GLY A 1 243 ? -7.212 -2.777 -3.929 1.00 58.66 243 GLY A CA 1
ATOM 1758 C C . GLY A 1 243 ? -7.870 -2.415 -2.594 1.00 58.66 243 GLY A C 1
ATOM 1759 O O . GLY A 1 243 ? -7.354 -2.810 -1.554 1.00 58.66 243 GLY A O 1
ATOM 1760 N N . ARG A 1 244 ? -9.002 -1.687 -2.600 1.00 62.75 244 ARG A N 1
ATOM 1761 C CA . ARG A 1 244 ? -9.807 -1.407 -1.385 1.00 62.75 244 ARG A CA 1
ATOM 1762 C C . ARG A 1 244 ? -10.178 -2.664 -0.591 1.00 62.75 244 ARG A C 1
ATOM 1764 O O . ARG A 1 244 ? -10.374 -2.564 0.607 1.00 62.75 244 ARG A O 1
ATOM 1771 N N . ASP A 1 245 ? -10.191 -3.833 -1.224 1.00 57.84 245 ASP A N 1
ATOM 1772 C CA . ASP A 1 245 ? -10.418 -5.109 -0.535 1.00 57.84 245 ASP A CA 1
ATOM 1773 C C . ASP A 1 245 ? -9.210 -5.567 0.311 1.00 57.84 245 ASP A C 1
ATOM 1775 O O . ASP A 1 245 ? -9.346 -6.427 1.175 1.00 57.84 245 ASP A O 1
ATOM 1779 N N . ALA A 1 246 ? -8.016 -5.007 0.077 1.00 55.31 246 ALA A N 1
ATOM 1780 C CA . ALA A 1 246 ? -6.773 -5.361 0.769 1.00 55.31 246 ALA A CA 1
ATOM 1781 C C . ALA A 1 246 ? -6.388 -4.385 1.897 1.00 55.31 246 ALA A C 1
ATOM 1783 O O . ALA A 1 246 ? -5.505 -4.699 2.697 1.00 55.31 246 ALA A O 1
ATOM 1784 N N . ILE A 1 247 ? -7.015 -3.206 1.965 1.00 54.06 247 ILE A N 1
ATOM 1785 C CA . ILE A 1 247 ? -6.737 -2.169 2.968 1.00 54.06 247 ILE A CA 1
ATOM 1786 C C . ILE A 1 247 ? -8.057 -1.860 3.678 1.00 54.06 247 ILE A 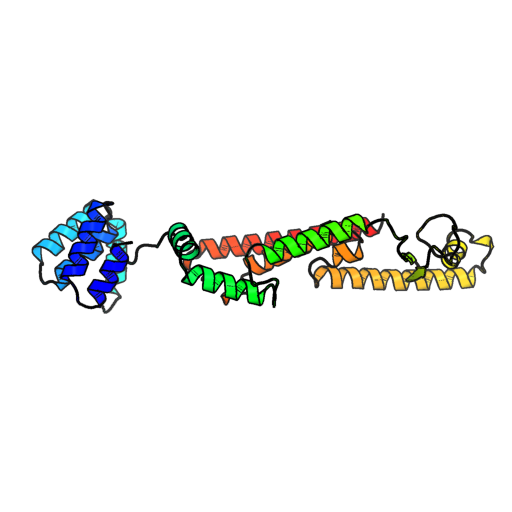C 1
ATOM 1788 O O . ILE A 1 247 ? -9.016 -1.530 2.984 1.00 54.06 247 ILE A O 1
ATOM 1792 N N . PRO A 1 248 ? -8.135 -1.971 5.020 1.00 54.88 248 PRO A N 1
ATOM 1793 C CA . PRO A 1 248 ? -9.381 -1.787 5.757 1.00 54.88 248 PRO A CA 1
ATOM 1794 C C . PRO A 1 248 ? -10.059 -0.460 5.409 1.00 54.88 248 PRO A C 1
ATOM 1796 O O . PRO A 1 248 ? -9.389 0.540 5.137 1.00 54.88 248 PRO A O 1
ATOM 1799 N N . ASP A 1 249 ? -11.391 -0.504 5.401 1.00 57.09 249 ASP A N 1
ATOM 1800 C CA . ASP A 1 249 ? -12.273 0.492 4.802 1.00 57.09 249 ASP A CA 1
ATOM 1801 C C . ASP A 1 249 ? -11.853 1.936 5.154 1.00 57.09 249 ASP A C 1
ATOM 1803 O O . ASP A 1 249 ? -11.843 2.306 6.334 1.00 57.09 249 ASP A O 1
ATOM 1807 N N . PRO A 1 250 ? -11.514 2.786 4.163 1.00 51.38 250 PRO A N 1
ATOM 1808 C CA . PRO A 1 250 ? -11.160 4.185 4.398 1.00 51.38 250 PRO A CA 1
ATOM 1809 C C . PRO A 1 250 ? -12.295 4.997 5.041 1.00 51.38 250 PRO A C 1
ATOM 1811 O O . PRO A 1 250 ? -12.052 6.121 5.483 1.00 51.38 250 PRO A O 1
ATOM 1814 N N . LEU A 1 251 ? -13.515 4.450 5.138 1.00 48.88 251 LEU A N 1
ATOM 1815 C CA . LEU A 1 251 ? -14.578 5.003 5.978 1.00 48.88 251 LEU A CA 1
ATOM 1816 C C . LEU A 1 251 ? -14.191 5.085 7.465 1.00 48.88 251 LEU A C 1
ATOM 1818 O O . LEU A 1 251 ? -14.678 5.986 8.143 1.00 48.88 251 LEU A O 1
ATOM 1822 N N . ALA A 1 252 ? -13.246 4.271 7.951 1.00 59.16 252 ALA A N 1
ATOM 1823 C CA . ALA A 1 252 ? -12.693 4.402 9.304 1.00 59.16 252 ALA A CA 1
ATOM 1824 C C . ALA A 1 252 ? -11.892 5.706 9.520 1.00 59.16 252 ALA A C 1
ATOM 1826 O O . ALA A 1 252 ? -11.688 6.119 10.657 1.00 59.16 252 ALA A O 1
ATOM 1827 N N . VAL A 1 253 ? -11.442 6.370 8.447 1.00 58.69 253 VAL A N 1
ATOM 1828 C CA . VAL A 1 253 ? -10.655 7.622 8.500 1.00 58.69 253 VAL A CA 1
ATOM 1829 C C . VAL A 1 253 ? -11.528 8.854 8.181 1.00 58.69 253 VAL A C 1
ATOM 1831 O O . VAL A 1 253 ? -11.045 9.985 8.100 1.00 58.69 253 VAL A O 1
ATOM 1834 N N . GLY A 1 254 ? -12.837 8.657 7.989 1.00 70.38 254 GLY A N 1
ATOM 1835 C CA . GLY A 1 254 ? -13.783 9.721 7.661 1.00 70.38 254 GLY A CA 1
ATOM 1836 C C . GLY A 1 254 ? -13.560 10.359 6.280 1.00 70.38 254 GLY A C 1
ATOM 1837 O O . GLY A 1 254 ? -12.722 9.948 5.471 1.00 70.38 254 GLY A O 1
ATOM 1838 N N . ALA A 1 255 ? -14.343 11.396 5.966 1.00 75.38 255 ALA A N 1
ATOM 1839 C CA . ALA A 1 255 ? -14.234 12.123 4.695 1.00 75.38 255 ALA A CA 1
ATOM 1840 C C . ALA A 1 255 ? -12.858 12.797 4.509 1.00 75.38 255 ALA A C 1
ATOM 1842 O O . ALA A 1 255 ? -12.335 12.833 3.393 1.00 75.38 255 ALA A O 1
ATOM 1843 N N . ALA A 1 256 ? -12.244 13.253 5.605 1.00 78.38 256 ALA A N 1
ATOM 1844 C CA . ALA A 1 256 ? -10.917 13.858 5.599 1.00 78.38 256 ALA A CA 1
ATOM 1845 C C . ALA A 1 256 ? -9.829 12.871 5.141 1.00 78.38 256 ALA A C 1
ATOM 1847 O O . ALA A 1 256 ? -9.001 13.223 4.301 1.00 78.38 256 ALA A O 1
ATOM 1848 N N . GLY A 1 257 ? -9.869 11.613 5.600 1.00 76.06 257 GLY A N 1
ATOM 1849 C CA . GLY A 1 257 ? -8.913 10.586 5.180 1.00 76.06 257 GLY A CA 1
ATOM 1850 C C . GLY A 1 257 ? -8.946 10.310 3.678 1.00 76.06 257 GLY A C 1
ATOM 1851 O O . GLY A 1 257 ? -7.899 10.218 3.036 1.00 76.06 257 GLY A O 1
ATOM 1852 N N . ARG A 1 258 ? -10.146 10.266 3.084 1.00 79.06 258 ARG A N 1
ATOM 1853 C CA . ARG A 1 258 ? -10.309 10.109 1.628 1.00 79.06 258 ARG A CA 1
ATOM 1854 C C . ARG A 1 258 ? -9.698 11.271 0.850 1.00 79.06 258 ARG A C 1
ATOM 1856 O O . ARG A 1 258 ? -9.046 11.034 -0.167 1.00 79.06 258 ARG A O 1
ATOM 1863 N N . LEU A 1 259 ? -9.874 12.505 1.325 1.00 84.44 259 LEU A N 1
ATOM 1864 C CA . LEU A 1 259 ? -9.279 13.681 0.692 1.00 84.44 259 LEU A CA 1
ATOM 1865 C C . LEU A 1 259 ? -7.745 13.630 0.761 1.00 84.44 259 LEU A C 1
ATOM 1867 O O . LEU A 1 259 ? -7.086 13.793 -0.264 1.00 84.44 259 LEU A O 1
ATOM 1871 N N . VAL A 1 260 ? -7.181 13.331 1.936 1.00 86.31 260 VAL A N 1
ATOM 1872 C CA . VAL A 1 260 ? -5.725 13.232 2.138 1.00 86.31 260 VAL A CA 1
ATOM 1873 C C . VAL A 1 260 ? -5.111 12.148 1.251 1.00 86.31 260 VAL A C 1
ATOM 1875 O O . VAL A 1 260 ? -4.121 12.409 0.569 1.00 86.31 260 VAL A O 1
ATOM 1878 N N . LEU A 1 261 ? -5.713 10.956 1.198 1.00 84.50 261 LEU A N 1
ATOM 1879 C CA . LEU A 1 261 ? -5.235 9.862 0.347 1.00 84.50 261 LEU A CA 1
ATOM 1880 C C . LEU A 1 261 ? -5.329 10.204 -1.144 1.00 84.50 261 LEU A C 1
ATOM 1882 O O . LEU A 1 261 ? -4.407 9.904 -1.900 1.00 84.50 261 LEU A O 1
ATOM 1886 N N . SER A 1 262 ? -6.392 10.897 -1.560 1.00 87.19 262 SER A N 1
ATOM 1887 C CA . SER A 1 262 ? -6.547 11.347 -2.948 1.00 87.19 262 SER A CA 1
ATOM 1888 C C . SER A 1 262 ? -5.469 12.363 -3.335 1.00 87.19 262 SER A C 1
ATOM 1890 O O . SER A 1 262 ? -4.862 12.245 -4.400 1.00 87.19 262 SER A O 1
ATOM 1892 N N . ILE A 1 263 ? -5.173 13.328 -2.457 1.00 91.62 263 ILE A N 1
ATOM 1893 C CA . ILE A 1 263 ? -4.088 14.298 -2.662 1.00 91.62 263 ILE A CA 1
ATOM 1894 C C . ILE A 1 263 ? -2.736 13.576 -2.717 1.00 91.62 263 ILE A C 1
ATOM 1896 O O . ILE A 1 263 ? -1.949 13.813 -3.635 1.00 91.62 263 ILE A O 1
ATOM 1900 N N . ALA A 1 264 ? -2.481 12.656 -1.782 1.00 90.94 264 ALA A N 1
ATOM 1901 C CA . ALA A 1 264 ? -1.252 11.869 -1.753 1.00 90.94 264 ALA A CA 1
ATOM 1902 C C . ALA A 1 264 ? -1.066 11.051 -3.040 1.00 90.94 264 ALA A C 1
ATOM 1904 O O . ALA A 1 264 ? 0.029 11.037 -3.601 1.00 90.94 264 ALA A O 1
ATOM 1905 N N . ALA A 1 265 ? -2.133 10.432 -3.554 1.00 93.06 265 ALA A N 1
ATOM 1906 C CA . ALA A 1 265 ? -2.097 9.697 -4.813 1.00 93.06 265 ALA A CA 1
ATOM 1907 C C . ALA A 1 265 ? -1.664 10.598 -5.977 1.00 93.06 265 ALA A C 1
ATOM 1909 O O . ALA A 1 265 ? -0.742 10.244 -6.711 1.00 93.06 265 ALA A O 1
ATOM 1910 N N . VAL A 1 266 ? -2.264 11.787 -6.116 1.00 94.81 266 VAL A N 1
ATOM 1911 C CA . VAL A 1 266 ? -1.901 12.754 -7.169 1.00 94.81 266 VAL A CA 1
ATOM 1912 C C . VAL A 1 266 ? -0.431 13.164 -7.061 1.00 94.81 266 VAL A C 1
ATOM 1914 O O . VAL A 1 266 ? 0.292 13.117 -8.057 1.00 94.81 266 VAL A O 1
ATOM 1917 N N . VAL A 1 267 ? 0.040 13.507 -5.858 1.00 96.12 267 VAL A N 1
ATOM 1918 C CA . VAL A 1 267 ? 1.446 13.879 -5.623 1.00 96.12 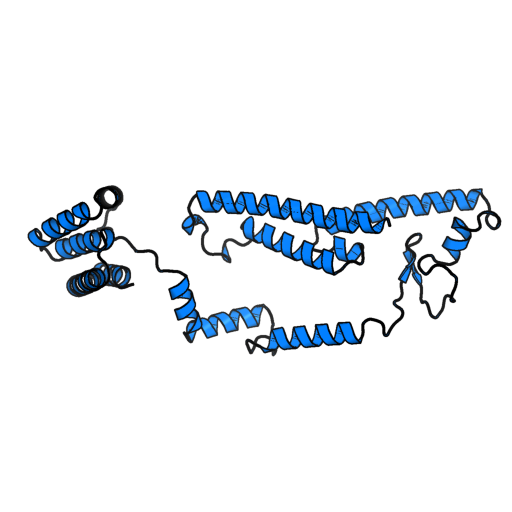267 VAL A CA 1
ATOM 1919 C C . VAL A 1 267 ? 2.392 12.737 -6.006 1.00 96.12 267 VAL A C 1
ATOM 1921 O O . VAL A 1 267 ? 3.395 12.969 -6.683 1.00 96.12 267 VAL A O 1
ATOM 1924 N N . LEU A 1 268 ? 2.064 11.497 -5.638 1.00 94.44 268 LEU A N 1
ATOM 1925 C CA . LEU A 1 268 ? 2.876 10.325 -5.965 1.00 94.44 268 LEU A CA 1
ATOM 1926 C C . LEU A 1 268 ? 2.872 10.012 -7.470 1.00 94.44 268 LEU A C 1
ATOM 1928 O O . LEU A 1 268 ? 3.921 9.676 -8.018 1.00 94.44 268 LEU A O 1
ATOM 1932 N N . PHE A 1 269 ? 1.750 10.188 -8.175 1.00 94.56 269 PHE A N 1
ATOM 1933 C CA . PHE A 1 269 ? 1.713 10.057 -9.638 1.00 94.56 269 PHE A CA 1
ATOM 1934 C C . PHE A 1 269 ? 2.597 11.098 -10.332 1.00 94.56 269 PHE A C 1
ATOM 1936 O O . PHE A 1 269 ? 3.340 10.758 -11.258 1.00 94.56 269 PHE A O 1
ATOM 1943 N N . LEU A 1 270 ? 2.578 12.348 -9.863 1.00 94.88 270 LEU A N 1
ATOM 1944 C CA . LEU A 1 270 ? 3.460 13.400 -10.374 1.00 94.88 270 LEU A CA 1
ATOM 1945 C C . LEU A 1 270 ? 4.933 13.089 -10.086 1.00 94.88 270 LEU A C 1
ATOM 1947 O O . LEU A 1 270 ? 5.776 13.238 -10.972 1.00 94.88 270 LEU A O 1
ATOM 1951 N N . ALA A 1 271 ? 5.245 12.589 -8.888 1.00 93.69 271 ALA A N 1
ATOM 1952 C CA . ALA A 1 271 ? 6.591 12.148 -8.538 1.00 93.69 271 ALA A CA 1
ATOM 1953 C C . ALA A 1 271 ? 7.063 10.989 -9.434 1.00 93.69 271 ALA A C 1
ATOM 1955 O O . ALA A 1 271 ? 8.185 11.021 -9.940 1.00 93.69 271 ALA A O 1
ATOM 1956 N N . HIS A 1 272 ? 6.204 10.002 -9.709 1.00 92.94 272 HIS A N 1
ATOM 1957 C CA . HIS A 1 272 ? 6.509 8.907 -10.633 1.00 92.94 272 HIS A CA 1
ATOM 1958 C C . HIS A 1 272 ? 6.786 9.417 -12.056 1.00 92.94 272 HIS A C 1
ATOM 1960 O O . HIS A 1 272 ? 7.767 9.004 -12.686 1.00 92.94 272 HIS A O 1
ATOM 1966 N N . ALA A 1 273 ? 5.960 10.342 -12.555 1.00 93.06 273 ALA A N 1
ATOM 1967 C CA . ALA A 1 273 ? 6.172 10.972 -13.853 1.00 93.06 273 ALA A CA 1
ATOM 1968 C C . ALA A 1 273 ? 7.505 11.739 -13.893 1.00 93.06 273 ALA A C 1
ATOM 1970 O O . ALA A 1 273 ? 8.257 11.593 -14.854 1.00 93.06 273 ALA A O 1
ATOM 1971 N N . GLY A 1 274 ? 7.838 12.485 -12.834 1.00 93.25 274 GLY A N 1
ATOM 1972 C CA . GLY A 1 274 ? 9.106 13.207 -12.693 1.00 93.25 274 GLY A CA 1
ATOM 1973 C C . GLY A 1 274 ? 10.333 12.290 -12.671 1.00 93.25 274 GLY A C 1
ATOM 1974 O O . GLY A 1 274 ? 11.295 12.526 -13.399 1.00 93.25 274 GLY A O 1
ATOM 1975 N N . VAL A 1 275 ? 10.292 11.196 -11.903 1.00 91.69 275 VAL A N 1
ATOM 1976 C CA . VAL A 1 275 ? 11.375 10.194 -11.874 1.00 91.69 275 VAL A CA 1
ATOM 1977 C C . VAL A 1 275 ? 11.552 9.549 -13.249 1.00 91.69 275 VAL A C 1
ATOM 1979 O O . VAL A 1 275 ? 12.679 9.361 -13.708 1.00 91.69 275 VAL A O 1
ATOM 1982 N N . SER A 1 276 ? 10.449 9.241 -13.933 1.00 90.62 276 SER A N 1
ATOM 1983 C CA . SER A 1 276 ? 10.475 8.603 -15.251 1.00 90.62 276 SER A CA 1
ATOM 1984 C C . SER A 1 276 ? 11.007 9.535 -16.342 1.00 90.62 276 SER A C 1
ATOM 1986 O O . SER A 1 276 ? 11.823 9.110 -17.163 1.00 90.62 276 SER A O 1
ATOM 1988 N N . THR A 1 277 ? 10.601 10.809 -16.350 1.00 91.69 277 THR A N 1
ATOM 1989 C CA . THR A 1 277 ? 11.112 11.803 -17.308 1.00 91.69 277 THR A CA 1
ATOM 1990 C C . THR A 1 277 ? 12.579 12.122 -17.055 1.00 91.69 277 THR A C 1
ATOM 1992 O O . THR A 1 277 ? 13.350 12.135 -18.014 1.00 91.69 277 THR A O 1
ATOM 1995 N N . TRP A 1 278 ? 12.991 12.285 -15.795 1.00 92.94 278 TRP A N 1
ATOM 1996 C CA . TRP A 1 278 ? 14.392 12.501 -15.425 1.00 92.94 278 TRP A CA 1
ATOM 1997 C C . TRP A 1 278 ? 15.283 11.308 -15.797 1.00 92.94 278 TRP A C 1
ATOM 1999 O O . TRP A 1 278 ? 16.359 11.482 -16.370 1.00 92.94 278 TRP A O 1
ATOM 2009 N N . ALA A 1 279 ? 14.824 10.077 -15.547 1.00 91.19 279 ALA A N 1
ATOM 2010 C CA . ALA A 1 279 ? 15.558 8.879 -15.947 1.00 91.19 279 ALA A CA 1
ATOM 2011 C C . ALA A 1 279 ? 15.747 8.815 -17.472 1.00 91.19 279 ALA A C 1
ATOM 2013 O O . ALA A 1 279 ? 16.829 8.475 -17.950 1.00 91.19 279 ALA A O 1
ATOM 2014 N N . LEU A 1 280 ? 14.716 9.169 -18.247 1.00 89.12 280 LEU A N 1
ATOM 2015 C CA . LEU A 1 280 ? 14.785 9.172 -19.709 1.00 89.12 280 LEU A CA 1
ATOM 2016 C C . LEU A 1 280 ? 15.581 10.354 -20.280 1.00 89.12 280 LEU A C 1
ATOM 2018 O O . LEU A 1 280 ? 16.207 10.184 -21.325 1.00 89.12 280 LEU A O 1
ATOM 2022 N N . SER A 1 281 ? 15.592 11.526 -19.635 1.00 90.62 281 SER A N 1
ATOM 2023 C CA . SER A 1 281 ? 16.384 12.674 -20.100 1.00 90.62 281 SER A CA 1
ATOM 2024 C C . SER A 1 281 ? 17.879 12.396 -19.971 1.00 90.62 281 SER A C 1
ATOM 2026 O O . SER A 1 281 ? 18.629 12.646 -20.905 1.00 90.62 281 SER A O 1
ATOM 2028 N N . GLN A 1 282 ? 18.277 11.756 -18.871 1.00 88.00 282 GLN A N 1
ATOM 2029 C CA . GLN A 1 282 ? 19.646 11.318 -18.588 1.00 88.00 282 GLN A CA 1
ATOM 2030 C C . GLN A 1 282 ? 20.158 10.208 -19.521 1.00 88.00 282 GLN A C 1
ATOM 2032 O O . GLN A 1 282 ? 21.316 9.823 -19.435 1.00 88.00 282 GLN A O 1
ATOM 2037 N N . ARG A 1 283 ? 19.307 9.651 -20.394 1.00 81.25 283 ARG A N 1
ATOM 2038 C CA . ARG A 1 283 ? 19.729 8.716 -21.450 1.00 81.25 283 ARG A CA 1
ATOM 2039 C C . ARG A 1 283 ? 20.379 9.438 -22.638 1.00 81.25 283 ARG A C 1
ATOM 2041 O O . ARG A 1 283 ? 21.016 8.782 -23.459 1.00 81.25 283 ARG A O 1
ATOM 2048 N N . ARG A 1 284 ? 20.121 10.742 -22.790 1.00 67.81 284 ARG A N 1
ATOM 2049 C CA . ARG A 1 284 ? 20.626 11.545 -23.913 1.00 67.81 284 ARG A CA 1
ATOM 2050 C C . ARG A 1 284 ? 22.076 11.996 -23.720 1.00 67.81 284 ARG A C 1
ATOM 2052 O O . ARG A 1 284 ? 22.697 12.341 -24.722 1.00 67.81 284 ARG A O 1
ATOM 2059 N N . ASP A 1 285 ? 22.570 11.934 -22.486 1.00 57.78 285 ASP A N 1
ATOM 2060 C CA . ASP A 1 285 ? 23.935 12.278 -22.078 1.00 57.78 285 ASP A CA 1
ATOM 2061 C C . ASP A 1 285 ? 24.793 11.007 -21.932 1.00 57.78 285 ASP A C 1
ATOM 2063 O O . ASP A 1 285 ? 25.957 11.020 -22.391 1.00 57.78 285 ASP A O 1
#

pLDDT: mean 88.14, std 9.89, range [48.88, 98.38]